Protein AF-A0A7J8Y651-F1 (afdb_monomer)

Mean predicted aligned error: 13.2 Å

Structure (mmCIF, N/CA/C/O backbone):
data_AF-A0A7J8Y651-F1
#
_entry.id   AF-A0A7J8Y651-F1
#
loop_
_atom_site.group_PDB
_atom_site.id
_atom_site.type_symbol
_atom_site.label_atom_id
_atom_site.label_alt_id
_atom_site.label_comp_id
_atom_site.label_asym_id
_atom_site.label_entity_id
_atom_site.label_seq_id
_atom_site.pdbx_PDB_ins_code
_atom_site.Cartn_x
_atom_site.Cartn_y
_atom_site.Cartn_z
_atom_site.occupancy
_atom_site.B_iso_or_equiv
_atom_site.auth_seq_id
_atom_site.auth_comp_id
_atom_site.auth_asym_id
_atom_site.auth_atom_id
_atom_site.pdbx_PDB_model_num
ATOM 1 N N . MET A 1 1 ? -6.448 17.325 31.483 1.00 37.94 1 MET A N 1
ATOM 2 C CA . MET A 1 1 ? -7.510 16.417 31.965 1.00 37.94 1 MET A CA 1
ATOM 3 C C . MET A 1 1 ? -8.210 15.872 30.727 1.00 37.94 1 MET A C 1
ATOM 5 O O . MET A 1 1 ? -8.767 16.668 29.984 1.00 37.94 1 MET A O 1
ATOM 9 N N . VAL A 1 2 ? -8.059 14.583 30.409 1.00 46.97 2 VAL A N 1
ATOM 10 C CA . VAL A 1 2 ? -8.728 13.980 29.240 1.00 46.97 2 VAL A CA 1
ATOM 11 C C . VAL A 1 2 ? -10.176 13.720 29.636 1.00 46.97 2 VAL A C 1
ATOM 13 O O . VAL A 1 2 ? -10.413 13.072 30.653 1.00 46.97 2 VAL A O 1
ATOM 16 N N . ALA A 1 3 ? -11.130 14.261 28.878 1.00 55.09 3 ALA A N 1
ATOM 17 C CA . ALA A 1 3 ? -12.546 14.009 29.110 1.00 55.09 3 ALA A CA 1
ATOM 18 C C . ALA A 1 3 ? -12.805 12.498 29.022 1.00 55.09 3 ALA A C 1
ATOM 20 O O . ALA A 1 3 ? -12.574 11.876 27.985 1.00 55.09 3 ALA A O 1
ATOM 21 N N . THR A 1 4 ? -13.237 11.893 30.126 1.00 66.62 4 THR A N 1
ATOM 22 C CA . THR A 1 4 ? -13.622 10.485 30.146 1.00 66.62 4 THR A CA 1
ATOM 23 C C . THR A 1 4 ? -15.054 10.380 29.634 1.00 66.62 4 THR A C 1
ATOM 25 O O . THR A 1 4 ? -15.926 11.158 30.012 1.00 66.62 4 THR A O 1
ATOM 28 N N . SER A 1 5 ? -15.322 9.421 28.752 1.00 65.06 5 SER A N 1
ATOM 29 C CA . SER A 1 5 ? -16.615 9.248 28.073 1.00 65.06 5 SER A CA 1
ATOM 30 C C . SER A 1 5 ? -17.749 8.746 28.985 1.00 65.06 5 SER A C 1
ATOM 32 O O . SER A 1 5 ? -18.707 8.149 28.502 1.00 65.06 5 SER A O 1
ATOM 34 N N . GLY A 1 6 ? -17.646 8.905 30.310 1.00 75.50 6 GLY A N 1
ATOM 35 C CA . GLY A 1 6 ? -18.644 8.394 31.259 1.00 75.50 6 GLY A CA 1
ATOM 36 C C . GLY A 1 6 ? -18.864 6.879 31.157 1.00 75.50 6 GLY A C 1
ATOM 37 O O . GLY A 1 6 ? -19.972 6.400 31.369 1.00 75.50 6 GLY A O 1
ATOM 38 N N . GLY A 1 7 ? -17.834 6.124 30.754 1.00 79.81 7 GLY A N 1
ATOM 39 C CA . GLY A 1 7 ? -17.924 4.679 30.516 1.00 79.81 7 GLY A CA 1
ATOM 40 C C . GLY A 1 7 ? -18.513 4.281 29.156 1.00 79.81 7 GLY A C 1
ATOM 41 O O . GLY A 1 7 ? -18.618 3.089 28.873 1.00 79.81 7 GLY A O 1
ATOM 42 N N . GLN A 1 8 ? -18.865 5.240 28.295 1.00 87.56 8 GLN A N 1
ATOM 43 C CA . GLN A 1 8 ? -19.340 4.953 26.943 1.00 87.56 8 GLN A CA 1
ATOM 44 C C . GLN A 1 8 ? -18.196 4.540 26.018 1.00 87.56 8 GLN A C 1
ATOM 46 O O . GLN A 1 8 ? -17.084 5.075 26.077 1.00 87.56 8 GLN A O 1
ATOM 51 N N . LYS A 1 9 ? -18.499 3.596 25.127 1.00 93.56 9 LYS A N 1
ATOM 52 C CA . LYS A 1 9 ? -17.583 3.156 24.074 1.00 93.56 9 LYS A CA 1
ATOM 53 C C . LYS A 1 9 ? -17.411 4.251 23.020 1.00 93.56 9 LYS A C 1
ATOM 55 O O . LYS A 1 9 ? -18.377 4.926 22.670 1.00 93.56 9 LYS A O 1
ATOM 60 N N . VAL A 1 10 ? -16.206 4.393 22.477 1.00 93.19 10 VAL A N 1
ATOM 61 C CA . VAL A 1 10 ? -15.881 5.433 21.490 1.00 93.19 10 VAL A CA 1
ATOM 62 C C . VAL A 1 10 ? -16.160 4.970 20.059 1.00 93.19 10 VAL A C 1
ATOM 64 O O . VAL A 1 10 ? -16.044 3.783 19.743 1.00 93.19 10 VAL A O 1
ATOM 67 N N . VAL A 1 11 ? -16.517 5.908 19.182 1.00 94.69 11 VAL A N 1
ATOM 68 C CA . VAL A 1 11 ? -16.595 5.694 17.729 1.00 94.69 11 VAL A CA 1
ATOM 69 C C . VAL A 1 11 ? -15.348 6.305 17.101 1.00 94.69 11 VAL A C 1
ATOM 71 O O . VAL A 1 11 ? -15.070 7.480 17.331 1.00 94.69 11 VAL A O 1
ATOM 74 N N . ILE A 1 12 ? -14.597 5.522 16.326 1.00 95.31 12 ILE A N 1
ATOM 75 C CA . ILE A 1 12 ? -13.394 5.999 15.632 1.00 95.31 12 ILE A CA 1
ATOM 76 C C . ILE A 1 12 ? -13.698 6.161 14.147 1.00 95.31 12 ILE A C 1
ATOM 78 O O . ILE A 1 12 ? -14.285 5.275 13.530 1.00 95.31 12 ILE A O 1
ATOM 82 N N . ILE A 1 13 ? -13.272 7.282 13.571 1.00 96.62 13 ILE A N 1
ATOM 83 C CA . ILE A 1 13 ? -13.433 7.584 12.146 1.00 96.62 13 ILE A CA 1
ATOM 84 C C . ILE A 1 13 ? -12.043 7.842 11.557 1.00 96.62 13 ILE A C 1
ATOM 86 O O . ILE A 1 13 ? -11.617 8.996 11.471 1.00 96.62 13 ILE A O 1
ATOM 90 N N . PRO A 1 14 ? -11.270 6.792 11.235 1.00 95.38 14 PRO A N 1
ATOM 91 C CA . PRO A 1 14 ? -9.947 6.991 10.676 1.00 95.38 14 PRO A CA 1
ATOM 92 C C . PRO A 1 14 ? -10.043 7.290 9.171 1.00 95.38 14 PRO A C 1
ATOM 94 O O . PRO A 1 14 ? -10.844 6.696 8.445 1.00 95.38 14 PRO A O 1
ATOM 97 N N . HIS A 1 15 ? -9.201 8.209 8.700 1.00 94.06 15 HIS A N 1
ATOM 98 C CA . HIS A 1 15 ? -9.142 8.642 7.304 1.00 94.06 15 HIS A CA 1
ATOM 99 C C . HIS A 1 15 ? -7.807 8.249 6.661 1.00 94.06 15 HIS A C 1
ATOM 101 O O . HIS A 1 15 ? -6.748 8.447 7.265 1.00 94.06 15 HIS A O 1
ATOM 107 N N . SER A 1 16 ? -7.844 7.755 5.419 1.00 91.31 16 SER A N 1
ATOM 108 C CA . SER A 1 16 ? -6.656 7.415 4.626 1.00 91.31 16 SER A CA 1
ATOM 109 C C . SER A 1 16 ? -5.713 6.467 5.393 1.00 91.31 16 SER A C 1
ATOM 111 O O . SER A 1 16 ? -6.174 5.529 6.049 1.00 91.31 16 SER A O 1
ATOM 113 N N . ALA A 1 17 ? -4.400 6.713 5.359 1.00 89.00 17 ALA A N 1
ATOM 114 C CA . ALA A 1 17 ? -3.383 5.955 6.091 1.00 89.00 17 ALA A CA 1
ATOM 115 C C . ALA A 1 17 ? -3.662 5.844 7.604 1.00 89.00 17 ALA A C 1
ATOM 117 O O . ALA A 1 17 ? -3.242 4.877 8.236 1.00 89.00 17 ALA A O 1
ATOM 118 N N . GLY A 1 18 ? -4.433 6.771 8.191 1.00 90.75 18 GLY A N 1
ATOM 119 C CA . GLY A 1 18 ? -4.857 6.705 9.592 1.00 90.75 18 GLY A CA 1
ATOM 120 C C . GLY A 1 18 ? -5.603 5.416 9.946 1.00 90.75 18 GLY A C 1
ATOM 121 O O . GLY A 1 18 ? -5.532 4.959 11.084 1.00 90.75 18 GLY A O 1
ATOM 122 N N . ALA A 1 19 ? -6.271 4.784 8.976 1.00 93.44 19 ALA A N 1
ATOM 123 C CA . ALA A 1 19 ? -6.942 3.505 9.187 1.00 93.44 19 ALA A CA 1
ATOM 124 C C . ALA A 1 19 ? -5.958 2.345 9.393 1.00 93.44 19 ALA A C 1
ATOM 126 O O . ALA A 1 19 ? -6.233 1.459 10.201 1.00 93.44 19 ALA A O 1
ATOM 127 N N . LEU A 1 20 ? -4.798 2.372 8.726 1.00 91.88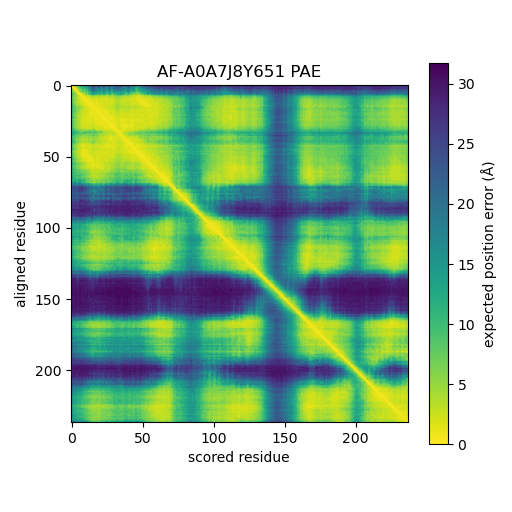 20 LEU A N 1
ATOM 128 C CA . LEU A 1 20 ? -3.732 1.385 8.920 1.00 91.88 20 LEU A CA 1
ATOM 129 C C . LEU A 1 20 ? -3.116 1.518 10.315 1.00 91.88 20 LEU A C 1
ATOM 131 O O . LEU A 1 20 ? -3.002 0.528 11.036 1.00 91.88 20 LEU A O 1
ATOM 135 N N . PHE A 1 21 ? -2.806 2.748 10.735 1.00 91.56 21 PHE A N 1
ATOM 136 C CA . PHE A 1 21 ? -2.300 3.017 12.084 1.00 91.56 21 PHE A CA 1
ATOM 137 C C . PHE A 1 21 ? -3.301 2.607 13.160 1.00 91.56 21 PHE A C 1
ATOM 139 O O . PHE A 1 21 ? -2.923 2.021 14.172 1.00 91.56 21 PHE A O 1
ATOM 146 N N . PHE A 1 22 ? -4.589 2.869 12.935 1.00 94.88 22 PHE A N 1
ATOM 147 C CA . PHE A 1 22 ? -5.618 2.478 13.886 1.00 94.88 22 PHE A CA 1
ATOM 148 C C . PHE A 1 22 ? -5.792 0.955 13.962 1.00 94.88 22 PHE A C 1
ATOM 150 O O . PHE A 1 22 ? -5.927 0.400 15.053 1.00 94.88 22 PHE A O 1
ATOM 157 N N . LEU A 1 23 ? -5.724 0.261 12.823 1.00 93.31 23 LEU A N 1
ATOM 158 C CA . LEU A 1 23 ? -5.714 -1.200 12.784 1.00 93.31 23 LEU A CA 1
ATOM 159 C C . LEU A 1 23 ? -4.511 -1.773 13.547 1.00 93.31 23 LEU A C 1
ATOM 161 O O . LEU A 1 23 ? -4.678 -2.704 14.336 1.00 93.31 23 LEU A O 1
ATOM 165 N N . HIS A 1 24 ? -3.324 -1.188 13.360 1.00 92.81 24 HIS A N 1
ATOM 166 C CA . HIS A 1 24 ? -2.126 -1.552 14.113 1.00 92.81 24 HIS A CA 1
ATOM 167 C C . HIS A 1 24 ? -2.318 -1.323 15.617 1.00 92.81 24 HIS A C 1
ATOM 169 O O . HIS A 1 24 ? -2.075 -2.233 16.403 1.00 92.81 24 HIS A O 1
ATOM 175 N N . PHE A 1 25 ? -2.831 -0.157 16.019 1.00 95.00 25 PHE A N 1
ATOM 176 C CA . PHE A 1 25 ? -3.121 0.166 17.417 1.00 95.00 25 PHE A CA 1
ATOM 177 C C . PHE A 1 25 ? -4.049 -0.863 18.071 1.00 95.00 25 PHE A C 1
ATOM 179 O O . PHE A 1 25 ? -3.755 -1.321 19.172 1.00 95.00 25 PHE A O 1
ATOM 186 N N . MET A 1 26 ? -5.131 -1.273 17.397 1.00 95.31 26 MET A N 1
ATOM 187 C CA . MET A 1 26 ? -6.052 -2.284 17.932 1.00 95.31 26 MET A CA 1
ATOM 188 C C . MET A 1 26 ? -5.357 -3.625 18.201 1.00 95.31 26 MET A C 1
ATOM 190 O O . MET A 1 26 ? -5.658 -4.287 19.189 1.00 95.31 26 MET A O 1
ATOM 194 N N . LYS A 1 27 ? -4.405 -4.030 17.353 1.00 95.06 27 LYS A N 1
ATOM 195 C CA . LYS A 1 27 ? -3.610 -5.247 17.585 1.00 95.06 27 LYS A CA 1
ATOM 196 C C . LYS A 1 27 ? -2.556 -5.053 18.665 1.00 95.06 27 LYS A C 1
ATOM 198 O O . LYS A 1 27 ? -2.387 -5.923 19.514 1.00 95.06 27 LYS A O 1
ATOM 203 N N . TRP A 1 28 ? -1.879 -3.912 18.652 1.00 96.25 28 TRP A N 1
ATOM 204 C CA . TRP A 1 28 ? -0.853 -3.574 19.626 1.00 96.25 28 TRP A CA 1
ATOM 205 C C . TRP A 1 28 ? -1.422 -3.487 21.044 1.00 96.25 28 TRP A C 1
ATOM 207 O O . TRP A 1 28 ? -0.843 -4.058 21.962 1.00 96.25 28 TRP A O 1
ATOM 217 N N . VAL A 1 29 ? -2.570 -2.832 21.239 1.00 96.62 29 VAL A N 1
ATOM 218 C CA . VAL A 1 29 ? -3.151 -2.622 22.574 1.00 96.62 29 VAL A CA 1
ATOM 219 C C . VAL A 1 29 ? -3.593 -3.932 23.228 1.00 96.62 29 VAL A C 1
ATOM 221 O O . VAL A 1 29 ? -3.485 -4.064 24.442 1.00 96.62 29 VAL A O 1
ATOM 224 N N . GLU A 1 30 ? -4.043 -4.917 22.449 1.00 95.75 30 GLU A N 1
ATOM 225 C CA . GLU A 1 30 ? -4.454 -6.231 22.966 1.00 95.75 30 GLU A CA 1
ATOM 226 C C . GLU A 1 30 ? -3.277 -7.194 23.171 1.00 95.75 30 GLU A C 1
ATOM 228 O O . GLU A 1 30 ? -3.389 -8.140 23.954 1.00 95.75 30 GLU A O 1
ATOM 233 N N . ALA A 1 31 ? -2.143 -6.958 22.504 1.00 95.94 31 ALA A N 1
ATOM 234 C CA . ALA A 1 31 ? -0.951 -7.783 22.642 1.00 95.94 31 ALA A CA 1
ATOM 235 C C . ALA A 1 31 ? -0.301 -7.626 24.038 1.00 95.94 31 ALA A C 1
ATOM 237 O O . ALA A 1 31 ? -0.303 -6.530 24.614 1.00 95.94 31 ALA A O 1
ATOM 238 N N . PRO A 1 32 ? 0.265 -8.707 24.608 1.00 93.88 32 PRO A N 1
ATOM 239 C CA . PRO A 1 32 ? 0.868 -8.672 25.936 1.00 93.88 32 PRO A CA 1
ATOM 240 C C . PRO A 1 32 ? 2.179 -7.857 25.959 1.00 93.88 32 PRO A C 1
ATOM 242 O O . PRO A 1 32 ? 2.887 -7.786 24.947 1.00 93.88 32 PRO A O 1
ATOM 245 N N . PRO A 1 33 ? 2.555 -7.273 27.113 1.00 91.56 33 PRO A N 1
ATOM 246 C CA . PRO A 1 33 ? 3.874 -6.670 27.293 1.00 91.56 33 PRO A CA 1
ATOM 247 C C . PRO A 1 33 ? 4.988 -7.725 27.142 1.00 91.56 33 PRO A C 1
ATOM 249 O O . PRO A 1 33 ? 4.757 -8.891 27.471 1.00 91.56 33 PRO A O 1
ATOM 252 N N . PRO A 1 34 ? 6.199 -7.359 26.679 1.00 91.50 34 PRO A N 1
ATOM 253 C CA . PRO A 1 34 ? 6.682 -6.001 26.388 1.00 91.50 34 PRO A CA 1
ATOM 254 C C . PRO A 1 34 ? 6.397 -5.507 24.956 1.00 91.50 34 PRO A C 1
ATOM 256 O O . PRO A 1 34 ? 6.751 -4.383 24.619 1.00 91.50 34 PRO A O 1
ATOM 259 N N . ILE A 1 35 ? 5.801 -6.345 24.104 1.00 89.62 35 ILE A N 1
ATOM 260 C CA . ILE A 1 35 ? 5.660 -6.095 22.659 1.00 89.62 35 ILE A CA 1
ATOM 261 C C . ILE A 1 35 ? 4.400 -5.259 22.358 1.00 89.62 35 ILE A C 1
ATOM 263 O O . ILE A 1 35 ? 4.361 -4.505 21.387 1.00 89.62 35 ILE A O 1
ATOM 267 N N . GLY A 1 36 ? 3.370 -5.389 23.198 1.00 91.88 36 GLY A N 1
ATOM 268 C CA . GLY A 1 36 ? 2.094 -4.687 23.084 1.00 91.88 36 GLY A CA 1
ATOM 269 C C . GLY A 1 36 ? 1.765 -3.775 24.265 1.00 91.88 36 GLY A C 1
ATOM 270 O O . GLY A 1 36 ? 2.520 -3.654 25.230 1.00 91.88 36 GLY A O 1
ATOM 271 N N . GLY A 1 37 ? 0.591 -3.151 24.191 1.00 93.69 37 GLY A N 1
ATOM 272 C CA . GLY A 1 37 ? 0.065 -2.232 25.199 1.00 93.69 37 GLY A CA 1
ATOM 273 C C . GLY A 1 37 ? -0.525 -2.912 26.438 1.00 93.69 37 GLY A C 1
ATOM 274 O O . GLY A 1 37 ? -0.852 -2.221 27.400 1.00 93.69 37 GLY A O 1
ATOM 275 N N . GLY A 1 38 ? -0.677 -4.242 26.446 1.00 93.75 38 GLY A N 1
ATOM 276 C CA . GLY A 1 38 ? -1.117 -4.999 27.621 1.00 93.75 38 GLY A CA 1
ATOM 277 C C . GLY A 1 38 ? -2.551 -4.718 28.080 1.00 93.75 38 GLY A C 1
ATOM 278 O O . GLY A 1 38 ? -2.895 -5.002 29.224 1.00 93.75 38 GLY A O 1
ATOM 279 N N . GLY A 1 39 ? -3.405 -4.192 27.202 1.00 93.12 39 GLY A N 1
ATOM 280 C CA . GLY A 1 39 ? -4.821 -3.934 27.472 1.00 93.12 39 GLY A CA 1
ATOM 281 C C . GLY A 1 39 ? -5.670 -5.203 27.621 1.00 93.12 39 GLY A C 1
ATOM 282 O O . GLY A 1 39 ? -6.798 -5.133 28.115 1.00 93.12 39 GLY A O 1
ATOM 283 N N . GLY A 1 40 ? -5.124 -6.356 27.226 1.00 93.25 40 GLY A N 1
ATOM 284 C CA . GLY A 1 40 ? -5.785 -7.658 27.254 1.00 93.25 40 GLY A CA 1
ATOM 285 C C . GLY A 1 40 ? -6.656 -7.921 26.016 1.00 93.25 40 GLY A C 1
ATOM 286 O O . GLY A 1 40 ? -7.003 -6.993 25.288 1.00 93.25 40 GLY A O 1
ATOM 287 N N . PRO A 1 41 ? -7.070 -9.180 25.786 1.00 93.44 41 PRO A N 1
ATOM 288 C CA . PRO A 1 41 ? -7.708 -9.621 24.536 1.00 93.44 41 PRO A CA 1
ATOM 289 C C . PRO A 1 41 ? -9.111 -9.046 24.288 1.00 93.44 41 PRO A C 1
ATOM 291 O O . PRO A 1 41 ? -9.677 -9.234 23.219 1.00 93.44 41 PRO A O 1
ATOM 294 N N . TYR A 1 42 ? -9.698 -8.378 25.282 1.00 94.81 42 TYR A N 1
ATOM 295 C CA . TYR A 1 42 ? -11.036 -7.791 25.192 1.00 94.81 42 TYR A CA 1
ATOM 296 C C . TYR A 1 42 ? -11.015 -6.261 25.197 1.00 94.81 42 TYR A C 1
ATOM 298 O O . TYR A 1 42 ? -12.085 -5.645 25.248 1.00 94.81 42 TYR A O 1
ATOM 306 N N . TRP A 1 43 ? -9.835 -5.632 25.151 1.00 94.94 43 TRP A N 1
ATOM 307 C CA . TRP A 1 43 ? -9.702 -4.181 25.257 1.00 94.94 43 TRP A CA 1
ATOM 308 C C . TRP A 1 43 ? -10.507 -3.456 24.175 1.00 94.94 43 TRP A C 1
ATOM 310 O O . TRP A 1 43 ? -11.331 -2.595 24.501 1.00 94.94 43 TRP A O 1
ATOM 320 N N . CYS A 1 44 ? -10.369 -3.852 22.903 1.00 94.69 44 CYS A N 1
ATOM 321 C CA . CYS A 1 44 ? -11.104 -3.206 21.815 1.00 94.69 44 CYS A CA 1
ATOM 322 C C . CYS A 1 44 ? -12.609 -3.391 22.000 1.00 94.69 44 CYS A C 1
ATOM 324 O O . CYS A 1 44 ? -13.364 -2.427 21.919 1.00 94.69 44 CYS A O 1
ATOM 326 N N . SER A 1 45 ? -13.055 -4.601 22.349 1.00 94.19 45 SER A N 1
ATOM 327 C CA . SER A 1 45 ? -14.479 -4.879 22.576 1.00 94.19 45 SER A CA 1
ATOM 328 C C . SER A 1 45 ? -15.080 -4.054 23.722 1.00 94.19 45 SER A C 1
ATOM 330 O O . SER A 1 45 ? -16.263 -3.701 23.681 1.00 94.19 45 SER A O 1
ATOM 332 N N . LYS A 1 46 ? -14.277 -3.719 24.739 1.00 93.38 46 LYS A N 1
ATOM 333 C CA . LYS A 1 46 ? -14.694 -2.950 25.913 1.00 93.38 46 LYS A CA 1
ATOM 334 C C . LYS A 1 46 ? -14.750 -1.453 25.632 1.00 93.38 46 LYS A C 1
ATOM 336 O O . LYS A 1 46 ? -15.654 -0.797 26.139 1.00 93.38 46 LYS A O 1
ATOM 341 N N . HIS A 1 47 ? -13.824 -0.931 24.831 1.00 92.62 47 HIS A N 1
ATOM 342 C CA . HIS A 1 47 ? -13.637 0.510 24.649 1.00 92.62 47 HIS A CA 1
ATOM 343 C C . HIS A 1 47 ? -14.145 1.049 23.307 1.00 92.62 47 HIS A C 1
ATOM 345 O O . HIS A 1 47 ? -14.506 2.221 23.231 1.00 92.62 47 HIS A O 1
ATOM 351 N N . ILE A 1 48 ? -14.239 0.219 22.269 1.00 94.69 48 ILE A N 1
ATOM 352 C CA . ILE A 1 48 ? -14.581 0.631 20.904 1.00 94.69 48 ILE A CA 1
ATOM 353 C C . ILE A 1 48 ? -16.002 0.177 20.567 1.00 94.69 48 ILE A C 1
ATOM 355 O O . ILE A 1 48 ? -16.358 -0.994 20.705 1.00 94.69 48 ILE A O 1
ATOM 359 N N . LYS A 1 49 ? -16.839 1.119 20.124 1.00 95.25 49 LYS A N 1
ATOM 360 C CA . LYS A 1 49 ? -18.208 0.848 19.669 1.00 95.25 49 LYS A CA 1
ATOM 361 C C . LYS A 1 49 ? -18.232 0.468 18.197 1.00 95.25 49 LYS A C 1
ATOM 363 O O . LYS A 1 49 ? -18.905 -0.489 17.831 1.00 95.25 49 LYS A O 1
ATOM 368 N N . ALA A 1 50 ? -17.567 1.274 17.377 1.00 95.06 50 ALA A N 1
ATOM 369 C CA . ALA A 1 50 ? -17.560 1.160 15.928 1.00 95.06 50 ALA A CA 1
ATOM 370 C C . ALA A 1 50 ? -16.328 1.862 15.348 1.00 95.06 50 ALA A C 1
ATOM 372 O O . ALA A 1 50 ? -15.819 2.824 15.930 1.00 95.06 50 ALA A O 1
ATOM 373 N N . VAL A 1 51 ? -15.897 1.387 14.181 1.00 96.00 51 VAL A N 1
ATOM 374 C CA . VAL A 1 51 ? -14.831 1.990 13.379 1.00 96.00 51 VAL A CA 1
ATOM 375 C C . VAL A 1 51 ? -15.401 2.272 11.995 1.00 96.00 51 VAL A C 1
ATOM 377 O O . VAL A 1 51 ? -15.861 1.354 11.320 1.00 96.00 51 VAL A O 1
ATOM 380 N N . VAL A 1 52 ? -15.400 3.539 11.588 1.00 96.31 52 VAL A N 1
ATOM 381 C CA . VAL A 1 52 ? -15.945 3.996 10.305 1.00 96.31 52 VAL A CA 1
ATOM 382 C C . VAL A 1 52 ? -14.804 4.533 9.455 1.00 96.31 52 VAL A C 1
ATOM 384 O O . VAL A 1 52 ? -14.404 5.686 9.574 1.00 96.31 52 VAL A O 1
ATOM 387 N N . ASN A 1 53 ? -14.248 3.666 8.617 1.00 95.12 53 ASN A N 1
ATOM 388 C CA . ASN A 1 53 ? -13.106 3.999 7.775 1.00 95.12 53 ASN A CA 1
ATOM 389 C C . ASN A 1 53 ? -13.511 4.919 6.616 1.00 95.12 53 ASN A C 1
ATOM 391 O O . ASN A 1 53 ? -14.468 4.625 5.900 1.00 95.12 53 ASN A O 1
ATOM 395 N N . ILE A 1 54 ? -12.731 5.971 6.371 1.00 93.94 54 ILE A N 1
ATOM 396 C CA . ILE A 1 54 ? -12.868 6.827 5.187 1.00 93.94 54 ILE A CA 1
ATOM 397 C C . ILE A 1 54 ? -11.625 6.646 4.315 1.00 93.94 54 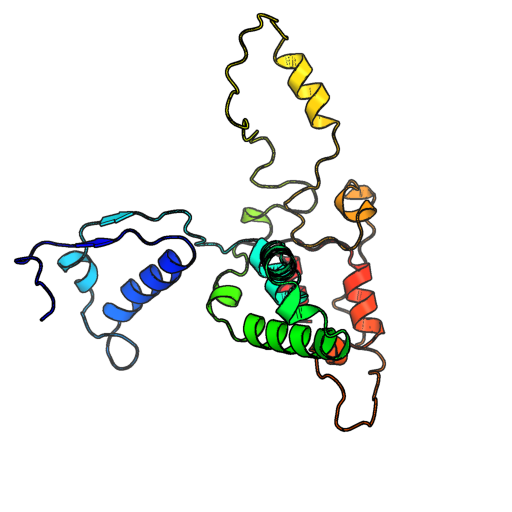ILE A C 1
ATOM 399 O O . ILE A 1 54 ? -10.520 6.987 4.732 1.00 93.94 54 ILE A O 1
ATOM 403 N N . ALA A 1 55 ? -11.806 6.119 3.100 1.00 90.00 55 ALA A N 1
ATOM 404 C CA . ALA A 1 55 ? -10.729 5.901 2.126 1.00 90.00 55 ALA A CA 1
ATOM 405 C C . ALA A 1 55 ? -9.524 5.108 2.686 1.00 90.00 55 ALA A C 1
ATOM 407 O O . ALA A 1 55 ? -8.374 5.459 2.437 1.00 90.00 55 ALA A O 1
ATOM 408 N N . ALA A 1 56 ? -9.781 4.057 3.471 1.00 91.50 56 ALA A N 1
ATOM 409 C CA . ALA A 1 56 ? -8.731 3.247 4.088 1.00 91.50 56 ALA A CA 1
ATOM 410 C C . ALA A 1 56 ? -7.987 2.372 3.059 1.00 91.50 56 ALA A C 1
ATOM 412 O O . ALA A 1 56 ? -8.609 1.502 2.445 1.00 91.50 56 ALA A O 1
ATOM 413 N N . PRO A 1 57 ? -6.659 2.526 2.908 1.00 91.88 57 PRO A N 1
ATOM 414 C CA . PRO A 1 57 ? -5.872 1.765 1.945 1.00 91.88 57 PRO A CA 1
ATOM 415 C C . PRO A 1 57 ? -5.376 0.440 2.545 1.00 91.88 57 PRO A C 1
ATOM 417 O O . PRO A 1 57 ? -4.175 0.233 2.686 1.00 91.88 57 PRO A O 1
ATOM 420 N N . PHE A 1 58 ? -6.281 -0.468 2.933 1.00 91.12 58 PHE A N 1
ATOM 421 C CA . PHE A 1 58 ? -5.901 -1.721 3.618 1.00 91.12 58 PHE A CA 1
ATOM 422 C C . PHE A 1 58 ? -4.951 -2.615 2.818 1.00 91.12 58 PHE A C 1
ATOM 424 O O . PHE A 1 58 ? -4.134 -3.321 3.402 1.00 91.12 58 PHE A O 1
ATOM 431 N N . LEU A 1 59 ? -5.057 -2.572 1.492 1.00 91.12 59 LEU A N 1
ATOM 432 C CA . LEU A 1 59 ? -4.199 -3.325 0.581 1.00 91.12 59 LEU A CA 1
ATOM 433 C C . LEU A 1 59 ? -3.115 -2.443 -0.049 1.00 91.12 59 LEU A C 1
ATOM 435 O O . LEU A 1 59 ? -2.463 -2.878 -0.986 1.00 91.12 59 LEU A O 1
ATOM 439 N N . GLY A 1 60 ? -2.909 -1.224 0.449 1.00 90.25 60 GLY A N 1
ATOM 440 C CA . GLY A 1 60 ? -2.022 -0.237 -0.160 1.00 90.25 60 GLY A CA 1
ATOM 441 C C . GLY A 1 60 ? -2.705 0.588 -1.250 1.00 90.25 60 GLY A C 1
ATOM 442 O O . GLY A 1 60 ? -3.924 0.539 -1.419 1.00 90.25 60 GLY A O 1
ATOM 443 N N . VAL A 1 61 ? -1.917 1.401 -1.954 1.00 88.56 61 VAL A N 1
ATOM 444 C CA . VAL A 1 61 ? -2.362 2.202 -3.103 1.00 88.56 61 VAL A CA 1
ATOM 445 C C . VAL A 1 61 ? -1.265 2.273 -4.170 1.00 88.56 61 VAL A C 1
ATOM 447 O O . VAL A 1 61 ? -0.104 2.506 -3.828 1.00 88.56 61 VAL A O 1
ATOM 450 N N . PRO A 1 62 ? -1.603 2.190 -5.471 1.00 85.69 62 PRO A N 1
ATOM 451 C CA . PRO A 1 62 ? -0.618 2.260 -6.553 1.00 85.69 62 PRO A CA 1
ATOM 452 C C . PRO A 1 62 ? 0.224 3.539 -6.520 1.00 85.69 62 PRO A C 1
ATOM 454 O O . PRO A 1 62 ? 1.412 3.520 -6.825 1.00 85.69 62 PRO A O 1
ATOM 457 N N . LYS A 1 63 ? -0.356 4.656 -6.056 1.00 83.75 63 LYS A N 1
ATOM 458 C CA . LYS A 1 63 ? 0.345 5.946 -5.970 1.00 83.75 63 LYS A CA 1
ATOM 459 C C . LYS A 1 63 ? 1.525 5.979 -4.989 1.00 83.75 63 LYS A C 1
ATOM 461 O O . LYS A 1 63 ? 2.323 6.910 -5.061 1.00 83.75 63 LYS A O 1
ATOM 466 N N . ALA A 1 64 ? 1.634 5.010 -4.077 1.00 83.19 64 ALA A N 1
ATOM 467 C CA . ALA A 1 64 ? 2.780 4.909 -3.176 1.00 83.19 64 ALA A CA 1
ATOM 468 C C . ALA A 1 64 ? 4.060 4.508 -3.931 1.00 83.19 64 ALA A C 1
ATOM 470 O O . ALA A 1 64 ? 5.151 4.914 -3.543 1.00 83.19 64 ALA A O 1
ATOM 471 N N . ILE A 1 65 ? 3.928 3.780 -5.045 1.00 84.56 65 ILE A N 1
ATOM 472 C CA . ILE A 1 65 ? 5.062 3.252 -5.809 1.00 84.56 65 ILE A CA 1
ATOM 473 C C . ILE A 1 65 ? 5.877 4.357 -6.506 1.00 84.56 65 ILE A C 1
ATOM 475 O O . ILE A 1 65 ? 7.085 4.401 -6.286 1.00 84.56 65 ILE A O 1
ATOM 479 N N . PRO A 1 66 ? 5.293 5.304 -7.273 1.00 76.94 66 PRO A N 1
ATOM 480 C CA . PRO A 1 66 ? 6.069 6.397 -7.870 1.00 76.94 66 PRO A CA 1
ATOM 481 C C . PRO A 1 66 ? 6.725 7.323 -6.839 1.00 76.94 66 PRO A C 1
ATOM 483 O O . PRO A 1 66 ? 7.816 7.842 -7.075 1.00 76.94 66 PRO A O 1
ATOM 486 N N . LEU A 1 67 ? 6.069 7.515 -5.685 1.00 74.44 67 LEU A N 1
ATOM 487 C CA . LEU A 1 67 ? 6.641 8.252 -4.558 1.00 74.44 67 LEU A CA 1
ATOM 488 C C . LEU A 1 67 ? 7.881 7.537 -4.006 1.00 74.44 67 LEU A C 1
ATOM 490 O O . LEU A 1 67 ? 8.871 8.193 -3.698 1.00 74.44 67 LEU A O 1
ATOM 494 N N . PHE A 1 68 ? 7.831 6.209 -3.913 1.00 75.50 68 PHE A N 1
ATOM 495 C CA . PHE A 1 68 ? 8.941 5.393 -3.439 1.00 75.50 68 PHE A CA 1
ATOM 496 C C . PHE A 1 68 ? 10.095 5.315 -4.451 1.00 75.50 68 PHE A C 1
ATOM 498 O O . PHE A 1 68 ? 11.244 5.487 -4.070 1.00 75.50 68 PHE A O 1
ATOM 505 N N . LEU A 1 69 ? 9.813 5.086 -5.737 1.00 75.19 69 LEU A N 1
ATOM 506 C CA . LEU A 1 69 ? 10.854 4.920 -6.757 1.00 75.19 69 LEU A CA 1
ATOM 507 C C . LEU A 1 69 ? 11.517 6.253 -7.115 1.00 75.19 69 LEU A C 1
ATOM 509 O O . LEU A 1 69 ? 12.713 6.439 -6.930 1.00 75.19 69 LEU A O 1
ATOM 513 N N . SER A 1 70 ? 10.728 7.206 -7.606 1.00 68.62 70 SER A N 1
ATOM 514 C CA . SER A 1 70 ? 11.278 8.415 -8.223 1.00 68.62 70 SER A CA 1
ATOM 515 C C . SER A 1 70 ? 11.084 9.670 -7.377 1.00 68.62 70 SER A C 1
ATOM 517 O O . SER A 1 70 ? 11.550 10.737 -7.765 1.00 68.62 70 SER A O 1
ATOM 519 N N . ALA A 1 71 ? 10.354 9.589 -6.257 1.00 63.25 71 ALA A N 1
ATOM 520 C CA . ALA A 1 71 ? 9.805 10.767 -5.583 1.00 63.25 71 ALA A CA 1
ATOM 521 C C . ALA A 1 71 ? 9.045 11.712 -6.549 1.00 63.25 71 ALA A C 1
ATOM 523 O O . ALA A 1 71 ? 8.883 12.902 -6.291 1.00 63.25 71 ALA A O 1
ATOM 524 N N . GLU A 1 72 ? 8.524 11.169 -7.653 1.00 60.59 72 GLU A N 1
ATOM 525 C CA . GLU A 1 72 ? 7.754 11.882 -8.675 1.00 60.59 72 GLU A CA 1
ATOM 526 C C . GLU A 1 72 ? 6.290 11.458 -8.564 1.00 60.59 72 GLU A C 1
ATOM 528 O O . GLU A 1 72 ? 5.728 10.761 -9.407 1.00 60.59 72 GLU A O 1
ATOM 533 N N . SER A 1 73 ? 5.648 11.837 -7.461 1.00 55.50 73 SER A N 1
ATOM 534 C CA . SER A 1 73 ? 4.194 11.714 -7.360 1.00 55.50 73 SER A CA 1
ATOM 535 C C . SER A 1 73 ? 3.524 12.977 -7.900 1.00 55.50 73 SER A C 1
ATOM 537 O O . SER A 1 73 ? 4.071 14.079 -7.800 1.00 55.50 73 SER A O 1
ATOM 539 N N . LYS A 1 74 ? 2.296 12.846 -8.420 1.00 51.81 74 LYS A N 1
ATOM 540 C CA . LYS A 1 74 ? 1.449 14.008 -8.753 1.00 51.81 74 LYS A CA 1
ATOM 541 C C . LYS A 1 74 ? 1.342 14.978 -7.566 1.00 51.81 74 LYS A C 1
ATOM 543 O O . LYS A 1 74 ? 1.360 16.189 -7.764 1.00 51.81 74 LYS A O 1
ATOM 548 N N . ASP A 1 75 ? 1.334 14.443 -6.346 1.00 51.22 75 ASP A N 1
ATOM 549 C CA . ASP A 1 75 ? 1.288 15.212 -5.102 1.00 51.22 75 ASP A CA 1
ATOM 550 C C . ASP A 1 75 ? 2.579 16.048 -4.899 1.00 51.22 75 ASP A C 1
ATOM 552 O O . ASP A 1 75 ? 2.499 17.214 -4.517 1.00 51.22 75 ASP A O 1
ATOM 556 N N . ILE A 1 76 ? 3.762 15.530 -5.262 1.00 51.69 76 ILE A N 1
ATOM 557 C CA . ILE A 1 76 ? 5.033 16.288 -5.251 1.00 51.69 76 ILE A CA 1
ATOM 558 C C . ILE A 1 76 ? 5.105 17.297 -6.402 1.00 51.69 76 ILE A C 1
ATOM 560 O O . ILE A 1 76 ? 5.603 18.403 -6.207 1.00 51.69 76 ILE A O 1
ATOM 564 N N . SER A 1 77 ? 4.558 16.975 -7.579 1.00 53.66 77 SER A N 1
ATOM 565 C CA . SER A 1 77 ? 4.457 17.944 -8.683 1.00 53.66 77 SER A CA 1
ATOM 566 C C . SER A 1 77 ? 3.572 19.143 -8.317 1.00 53.66 77 SER A C 1
ATOM 568 O O . SER A 1 77 ? 3.885 20.276 -8.675 1.00 53.66 77 SER A O 1
ATOM 570 N N . LEU A 1 78 ? 2.520 18.911 -7.523 1.00 49.09 78 LEU A N 1
ATOM 571 C CA . LEU A 1 78 ? 1.646 19.953 -6.991 1.00 49.09 78 LEU A CA 1
ATOM 572 C C . LEU A 1 78 ? 2.356 20.789 -5.917 1.00 49.09 78 LEU A C 1
ATOM 574 O O . LEU A 1 78 ? 2.284 22.012 -5.959 1.00 49.09 78 LEU A O 1
ATOM 578 N N . VAL A 1 79 ? 3.095 20.165 -4.995 1.00 50.88 79 VAL A N 1
ATOM 579 C CA . VAL A 1 79 ? 3.931 20.888 -4.014 1.00 50.88 79 VAL A CA 1
ATOM 580 C C . VAL A 1 79 ? 4.996 21.735 -4.719 1.00 50.88 79 VAL A C 1
ATOM 582 O O . VAL A 1 79 ? 5.208 22.890 -4.352 1.00 50.88 79 VAL A O 1
ATOM 585 N N . ARG A 1 80 ? 5.600 21.204 -5.788 1.00 51.47 80 ARG A N 1
ATOM 586 C CA . ARG A 1 80 ? 6.541 21.925 -6.651 1.00 51.47 80 ARG A CA 1
ATOM 587 C C . ARG A 1 80 ? 5.893 23.103 -7.380 1.00 51.47 80 ARG A C 1
ATOM 589 O O . ARG A 1 80 ? 6.539 24.131 -7.546 1.00 51.47 80 ARG A O 1
ATOM 596 N N . ALA A 1 81 ? 4.628 22.975 -7.772 1.00 52.03 81 ALA A N 1
ATOM 597 C CA . ALA A 1 81 ? 3.864 24.042 -8.414 1.00 52.03 81 ALA A CA 1
ATOM 598 C C . ALA A 1 81 ? 3.375 25.127 -7.432 1.00 52.03 81 ALA A C 1
ATOM 600 O O . ALA A 1 81 ? 3.215 26.276 -7.832 1.00 52.03 81 ALA A O 1
ATOM 601 N N . ILE A 1 82 ? 3.131 24.784 -6.161 1.00 48.00 82 ILE A N 1
ATOM 602 C CA . ILE A 1 82 ? 2.585 25.706 -5.147 1.00 48.00 82 ILE A CA 1
ATOM 603 C C . ILE A 1 82 ? 3.684 26.523 -4.440 1.00 48.00 82 ILE A C 1
ATOM 605 O O . ILE A 1 82 ? 3.402 27.614 -3.946 1.00 48.00 82 ILE A O 1
ATOM 609 N N . ALA A 1 83 ? 4.937 26.053 -4.417 1.00 47.62 83 ALA A N 1
ATOM 610 C CA . ALA A 1 83 ? 6.057 26.747 -3.771 1.00 47.62 83 ALA A CA 1
ATOM 611 C C . ALA A 1 83 ? 7.229 27.047 -4.736 1.00 47.62 83 ALA A C 1
ATOM 613 O O . ALA A 1 83 ? 8.331 26.527 -4.533 1.00 47.62 83 ALA A O 1
ATOM 614 N N . PRO A 1 84 ? 7.039 27.910 -5.757 1.00 46.50 84 PRO A N 1
ATOM 615 C CA . PRO A 1 84 ? 8.101 28.261 -6.708 1.00 46.50 84 PRO A CA 1
ATOM 616 C C . PRO A 1 84 ? 9.333 28.879 -6.015 1.00 46.50 84 PRO A C 1
ATOM 618 O O . PRO A 1 84 ? 10.465 28.499 -6.299 1.00 46.50 84 PRO A O 1
ATOM 621 N N . GLY A 1 85 ? 9.129 29.710 -4.983 1.00 44.97 85 GLY A N 1
ATOM 622 C CA . GLY A 1 85 ? 10.213 30.403 -4.269 1.00 44.97 85 GLY A CA 1
ATOM 623 C C . GLY A 1 85 ? 11.107 29.542 -3.360 1.00 44.97 85 GLY A C 1
ATOM 624 O O . GLY A 1 85 ? 12.100 30.047 -2.846 1.00 44.97 85 GLY A O 1
ATOM 625 N N . PHE A 1 86 ? 10.787 28.259 -3.146 1.00 47.00 86 PHE A N 1
ATOM 626 C CA . PHE A 1 86 ? 11.648 27.320 -2.402 1.00 47.00 86 PHE A CA 1
ATOM 627 C C . PHE A 1 86 ? 12.475 26.413 -3.335 1.00 47.00 86 PHE A C 1
ATOM 629 O O . PHE A 1 86 ? 13.375 25.715 -2.871 1.00 47.00 86 PHE A O 1
ATOM 636 N N . LEU A 1 87 ? 12.165 26.406 -4.640 1.00 46.66 87 LEU A N 1
ATOM 637 C CA . LEU A 1 87 ? 12.668 25.440 -5.628 1.00 46.66 87 LEU A CA 1
ATOM 638 C C . LEU A 1 87 ? 13.333 26.080 -6.860 1.00 46.66 87 LEU A C 1
ATOM 640 O O . LEU A 1 87 ? 13.858 25.347 -7.690 1.00 46.66 87 LEU A O 1
ATOM 644 N N . GLU A 1 88 ? 13.355 27.410 -6.971 1.00 46.53 88 GLU A N 1
ATOM 645 C CA . GLU A 1 88 ? 13.980 28.150 -8.087 1.00 46.53 88 GLU A CA 1
ATOM 646 C C . GLU A 1 88 ? 15.512 28.260 -8.012 1.00 46.53 88 GLU A C 1
ATOM 648 O O . GLU A 1 88 ? 16.150 28.763 -8.933 1.00 46.53 88 GLU A O 1
ATOM 653 N N . ASN A 1 89 ? 16.143 27.758 -6.950 1.00 47.66 89 ASN A N 1
ATOM 654 C CA . ASN A 1 89 ? 17.596 27.654 -6.922 1.00 47.66 89 ASN A CA 1
ATOM 655 C C . ASN A 1 89 ? 18.012 26.322 -7.565 1.00 47.66 89 ASN A C 1
ATOM 657 O O . ASN A 1 89 ? 18.143 25.314 -6.867 1.00 47.66 89 ASN A O 1
ATOM 661 N N . ASP A 1 90 ? 18.254 26.336 -8.880 1.00 48.69 90 ASP A N 1
ATOM 662 C CA . ASP A 1 90 ? 18.678 25.196 -9.724 1.00 48.69 90 ASP A CA 1
ATOM 663 C C . ASP A 1 90 ? 19.815 24.338 -9.126 1.00 48.69 90 ASP A C 1
ATOM 665 O O . ASP A 1 90 ? 19.961 23.156 -9.430 1.00 48.69 90 ASP A O 1
ATOM 669 N N . ILE A 1 91 ? 20.607 24.907 -8.215 1.00 46.19 91 ILE A N 1
ATOM 670 C CA . ILE A 1 91 ? 21.725 24.245 -7.531 1.00 46.19 91 ILE A CA 1
ATOM 671 C C . ILE A 1 91 ? 21.248 23.217 -6.484 1.00 46.19 91 ILE A C 1
ATOM 673 O O . ILE A 1 91 ? 21.929 22.222 -6.232 1.00 46.19 91 ILE A O 1
ATOM 677 N N . PHE A 1 92 ? 20.070 23.416 -5.885 1.00 48.91 92 PHE A N 1
ATOM 678 C CA . PHE A 1 92 ? 19.544 22.555 -4.818 1.00 48.91 92 PHE A CA 1
ATOM 679 C C . PHE A 1 92 ? 18.548 21.510 -5.312 1.00 48.91 92 PHE A C 1
ATOM 681 O O . PHE A 1 92 ? 18.177 20.634 -4.539 1.00 48.91 92 PHE A O 1
ATOM 688 N N . GLN A 1 93 ? 18.133 21.545 -6.577 1.00 56.16 93 GLN A N 1
ATOM 689 C CA . GLN A 1 93 ? 17.169 20.596 -7.130 1.00 56.16 93 GLN A CA 1
ATOM 690 C C . GLN A 1 93 ? 17.610 19.118 -7.025 1.00 56.16 93 GLN A C 1
ATOM 692 O O . GLN A 1 93 ? 16.815 18.314 -6.525 1.00 56.16 93 GLN A O 1
ATOM 697 N N . PRO A 1 94 ? 18.842 18.723 -7.415 1.00 58.19 94 PRO A N 1
ATOM 698 C CA . PRO A 1 94 ? 19.281 17.338 -7.247 1.00 58.19 94 PRO A CA 1
ATOM 699 C C . PRO A 1 94 ? 19.409 16.963 -5.766 1.00 58.19 94 PRO A C 1
ATOM 701 O O . PRO A 1 94 ? 18.975 15.887 -5.372 1.00 58.19 94 PRO A O 1
ATOM 704 N N . GLN A 1 95 ? 19.913 17.866 -4.920 1.00 58.84 95 GLN A N 1
ATOM 705 C CA . GLN A 1 95 ? 20.060 17.617 -3.481 1.00 58.84 95 GLN A CA 1
ATOM 706 C C . GLN A 1 95 ? 18.702 17.473 -2.781 1.00 58.84 95 GLN A C 1
ATOM 708 O O . GLN A 1 95 ? 18.511 16.569 -1.974 1.00 58.84 95 GLN A O 1
ATOM 713 N N . MET A 1 96 ? 17.729 18.319 -3.106 1.00 62.97 96 MET A N 1
ATOM 714 C CA . MET A 1 96 ? 16.361 18.247 -2.596 1.00 62.97 96 MET A CA 1
ATOM 715 C C . MET A 1 96 ? 15.684 16.941 -2.994 1.00 62.97 96 MET A C 1
ATOM 717 O O . MET A 1 96 ? 15.108 16.281 -2.134 1.00 62.97 96 MET A O 1
ATOM 721 N N . LEU A 1 97 ? 15.798 16.527 -4.260 1.00 63.91 97 LEU A N 1
ATOM 722 C CA . LEU A 1 97 ? 15.225 15.263 -4.725 1.00 63.91 97 LEU A CA 1
ATOM 723 C C . LEU A 1 97 ? 15.774 14.077 -3.925 1.00 63.91 97 LEU A C 1
ATOM 725 O O . LEU A 1 97 ? 15.010 13.213 -3.507 1.00 63.91 97 LEU A O 1
ATOM 729 N N . GLN A 1 98 ? 17.072 14.076 -3.614 1.00 65.88 98 GLN A N 1
ATOM 730 C CA . GLN A 1 98 ? 17.661 13.045 -2.761 1.00 65.88 98 GLN A CA 1
ATOM 731 C C . GLN A 1 98 ? 17.112 13.048 -1.342 1.00 65.88 98 GLN A C 1
ATOM 733 O O . GLN A 1 98 ? 16.863 11.982 -0.784 1.00 65.88 98 GLN A O 1
ATOM 738 N N . HIS A 1 99 ? 16.968 14.225 -0.730 1.00 69.50 99 HIS A N 1
ATOM 739 C CA . HIS A 1 99 ? 16.422 14.319 0.619 1.00 69.50 99 HIS A CA 1
ATOM 740 C C . HIS A 1 99 ? 14.972 13.840 0.627 1.00 69.50 99 HIS A C 1
ATOM 742 O O . HIS A 1 99 ? 14.599 13.074 1.507 1.00 69.50 99 HIS A O 1
ATOM 748 N N . VAL A 1 100 ? 14.182 14.199 -0.385 1.00 69.94 100 VAL A N 1
ATOM 749 C CA . VAL A 1 100 ? 12.803 13.726 -0.535 1.00 69.94 100 VAL A CA 1
ATOM 750 C C . VAL A 1 100 ? 12.749 12.217 -0.777 1.00 69.94 100 VAL A C 1
ATOM 752 O O . VAL A 1 100 ? 11.916 11.559 -0.161 1.00 69.94 100 VAL A O 1
ATOM 755 N N . MET A 1 101 ? 13.636 11.641 -1.593 1.00 69.38 101 MET A N 1
ATOM 756 C CA . MET A 1 101 ? 13.731 10.185 -1.773 1.00 69.38 101 MET A CA 1
ATOM 757 C C . MET A 1 101 ? 14.090 9.482 -0.460 1.00 69.38 101 MET A C 1
ATOM 759 O O . MET A 1 101 ? 13.364 8.592 -0.029 1.00 69.38 101 MET A O 1
ATOM 763 N N . ARG A 1 102 ? 15.135 9.943 0.242 1.00 72.00 102 ARG A N 1
ATOM 764 C CA . ARG A 1 102 ? 15.537 9.398 1.552 1.00 72.00 102 ARG A CA 1
ATOM 765 C C . ARG A 1 102 ? 14.408 9.483 2.574 1.00 72.00 102 ARG A C 1
ATOM 767 O O . ARG A 1 102 ? 14.166 8.524 3.301 1.00 72.00 102 ARG A O 1
ATOM 774 N N . LEU A 1 103 ? 13.700 10.611 2.611 1.00 73.31 103 LEU A N 1
ATOM 775 C CA . LEU A 1 103 ? 12.533 10.792 3.468 1.00 73.31 103 LEU A CA 1
ATOM 776 C C . LEU A 1 103 ? 11.416 9.820 3.085 1.00 73.31 103 LEU A C 1
ATOM 778 O O . LEU A 1 103 ? 10.902 9.133 3.960 1.00 73.31 103 LEU A O 1
ATOM 782 N N . SER A 1 104 ? 11.100 9.700 1.796 1.00 71.06 104 SER A N 1
ATOM 783 C CA . SER A 1 104 ? 10.041 8.820 1.285 1.00 71.06 104 SER A CA 1
ATOM 784 C C . SER A 1 104 ? 10.322 7.342 1.562 1.00 71.06 104 SER A C 1
ATOM 786 O O . SER A 1 104 ? 9.392 6.612 1.896 1.00 71.06 104 SER A O 1
ATOM 788 N N . HIS A 1 105 ? 11.588 6.919 1.494 1.00 73.38 105 HIS A N 1
ATOM 789 C CA . HIS A 1 105 ? 12.040 5.573 1.871 1.00 73.38 105 HIS A CA 1
ATOM 790 C C . HIS A 1 105 ? 11.980 5.335 3.381 1.00 73.38 105 HIS A C 1
ATOM 792 O O . HIS A 1 105 ? 11.639 4.242 3.820 1.00 73.38 105 HIS A O 1
ATOM 798 N N . SER A 1 106 ? 12.280 6.361 4.184 1.00 74.81 106 SER A N 1
ATOM 799 C CA . SER A 1 106 ? 12.214 6.286 5.651 1.00 74.81 106 SER A CA 1
ATOM 800 C C . SER A 1 106 ? 10.798 6.436 6.222 1.00 74.81 106 SER A C 1
ATOM 802 O O . SER A 1 106 ? 10.558 6.112 7.386 1.00 74.81 106 SER A O 1
ATOM 804 N N . TRP A 1 107 ? 9.852 6.949 5.433 1.00 77.62 107 TRP A N 1
ATOM 805 C CA . TRP A 1 107 ? 8.469 7.124 5.851 1.00 77.62 107 TRP A CA 1
ATOM 806 C C . TRP A 1 107 ? 7.736 5.789 5.816 1.00 77.62 107 TRP A C 1
ATOM 808 O O . TRP A 1 107 ? 7.266 5.332 4.775 1.00 77.62 107 TRP A O 1
ATOM 818 N N . ASP A 1 108 ? 7.567 5.210 7.003 1.00 76.56 108 ASP A N 1
ATOM 819 C CA . ASP A 1 108 ? 6.804 3.978 7.223 1.00 76.56 108 ASP A CA 1
ATOM 820 C C . ASP A 1 108 ? 5.369 4.062 6.662 1.00 76.56 108 ASP A C 1
ATOM 822 O O . ASP A 1 108 ? 4.804 3.076 6.195 1.00 76.56 108 ASP A O 1
ATOM 826 N N . SER A 1 109 ? 4.786 5.265 6.595 1.00 76.50 109 SER A N 1
ATOM 827 C CA . SER A 1 109 ? 3.491 5.502 5.943 1.00 76.50 109 SER A CA 1
ATOM 828 C C . SER A 1 109 ? 3.501 5.198 4.441 1.00 76.50 109 SER A C 1
ATOM 830 O O . SER A 1 109 ? 2.518 4.678 3.923 1.00 76.50 109 SER A O 1
ATOM 832 N N . THR A 1 110 ? 4.591 5.486 3.732 1.00 74.19 110 THR A N 1
ATOM 833 C CA . THR A 1 110 ? 4.721 5.189 2.299 1.00 74.19 110 THR A CA 1
ATOM 834 C C . THR A 1 110 ? 4.939 3.695 2.083 1.00 74.19 110 THR A C 1
ATOM 836 O O . THR A 1 110 ? 4.263 3.084 1.256 1.00 74.19 110 THR A O 1
ATOM 839 N N . VAL A 1 111 ? 5.831 3.089 2.872 1.00 79.69 111 VAL A N 1
ATOM 840 C CA . VAL A 1 111 ? 6.168 1.659 2.778 1.00 79.69 111 VAL A CA 1
ATOM 841 C C . VAL A 1 111 ? 4.977 0.777 3.164 1.00 79.69 111 VAL A C 1
ATOM 843 O O . VAL A 1 111 ? 4.685 -0.217 2.500 1.00 79.69 111 VAL A O 1
ATOM 846 N N . SER A 1 112 ? 4.215 1.163 4.189 1.00 83.06 112 SER A N 1
ATOM 847 C CA . SER A 1 112 ? 2.997 0.448 4.598 1.00 83.06 112 SER A CA 1
ATOM 848 C C . SER A 1 112 ? 1.882 0.491 3.548 1.00 83.06 112 SER A C 1
ATOM 850 O O . SER A 1 112 ? 0.993 -0.362 3.573 1.00 83.06 112 SER A O 1
ATOM 852 N N . MET A 1 113 ? 1.952 1.435 2.606 1.00 87.06 113 MET A N 1
ATOM 853 C CA . MET A 1 113 ? 0.986 1.624 1.526 1.00 87.06 113 MET A CA 1
ATOM 854 C C . MET A 1 113 ? 1.406 0.979 0.196 1.00 87.06 113 MET A C 1
ATOM 856 O O . MET A 1 113 ? 0.707 1.165 -0.803 1.00 87.06 113 MET A O 1
ATOM 860 N N . ILE A 1 114 ? 2.492 0.197 0.167 1.00 88.69 114 ILE A N 1
ATOM 861 C CA . ILE A 1 114 ? 2.844 -0.632 -0.994 1.00 88.69 114 ILE A CA 1
ATOM 862 C C . ILE A 1 114 ? 1.680 -1.600 -1.301 1.00 88.69 114 ILE A C 1
ATOM 864 O O . ILE A 1 114 ? 1.190 -2.259 -0.378 1.00 88.69 114 ILE A O 1
ATOM 868 N N . PRO A 1 115 ? 1.221 -1.690 -2.566 1.00 90.25 115 PRO A N 1
ATOM 869 C CA . PRO A 1 115 ? 0.161 -2.600 -2.990 1.00 90.25 115 PRO A CA 1
ATOM 870 C C . PRO A 1 115 ? 0.402 -4.056 -2.567 1.00 90.25 115 PRO A C 1
ATOM 872 O O . PRO A 1 115 ? 1.456 -4.633 -2.818 1.00 90.25 115 PRO A O 1
ATOM 875 N N . ARG A 1 116 ? -0.603 -4.665 -1.933 1.00 89.81 116 ARG A N 1
ATOM 876 C CA . A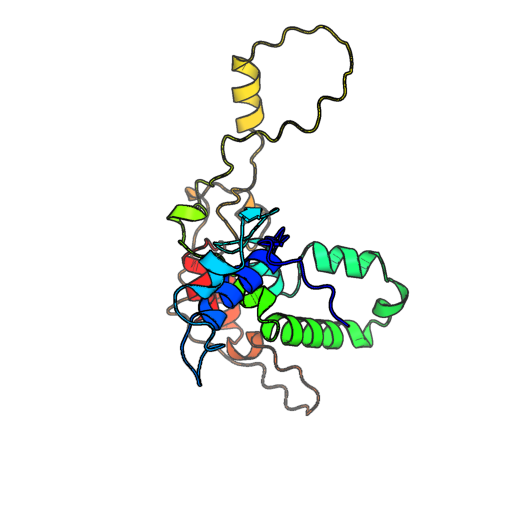RG A 1 116 ? -0.624 -6.061 -1.476 1.00 89.81 116 ARG A CA 1
ATOM 877 C C . ARG A 1 116 ? -1.711 -6.839 -2.204 1.00 89.81 116 ARG A C 1
ATOM 879 O O . ARG A 1 116 ? -2.783 -6.301 -2.465 1.00 89.81 116 ARG A O 1
ATOM 886 N N . GLY A 1 117 ? -1.452 -8.117 -2.469 1.00 89.31 117 GLY A N 1
ATOM 887 C CA . GLY A 1 117 ? -2.385 -9.006 -3.174 1.00 89.31 117 GLY A CA 1
ATOM 888 C C . GLY A 1 117 ? -2.090 -9.193 -4.664 1.00 89.31 117 GLY A C 1
ATOM 889 O O . GLY A 1 117 ? -2.848 -9.891 -5.332 1.00 89.31 117 GLY A O 1
ATOM 890 N N . GLY A 1 118 ? -0.991 -8.609 -5.159 1.00 90.44 118 GLY A N 1
ATOM 891 C CA . GLY A 1 118 ? -0.477 -8.830 -6.511 1.00 90.44 118 GLY A CA 1
ATOM 892 C C . GLY A 1 118 ? -1.493 -8.516 -7.606 1.00 90.44 118 GLY A C 1
ATOM 893 O O . GLY A 1 118 ? -2.438 -7.744 -7.406 1.00 90.44 118 GLY A O 1
ATOM 894 N N . ASP A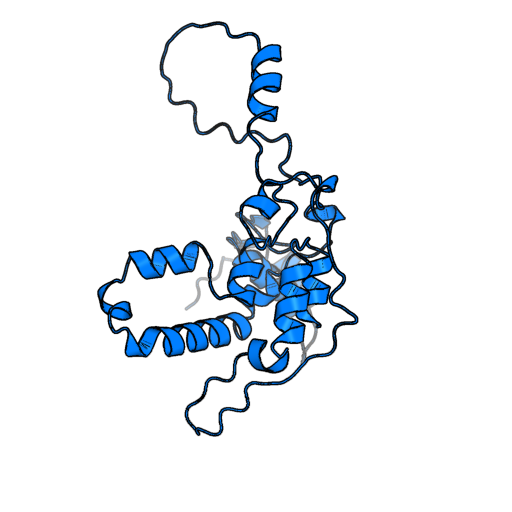 1 119 ? -1.305 -9.156 -8.754 1.00 90.19 119 ASP A N 1
ATOM 895 C CA . ASP A 1 119 ? -2.127 -8.930 -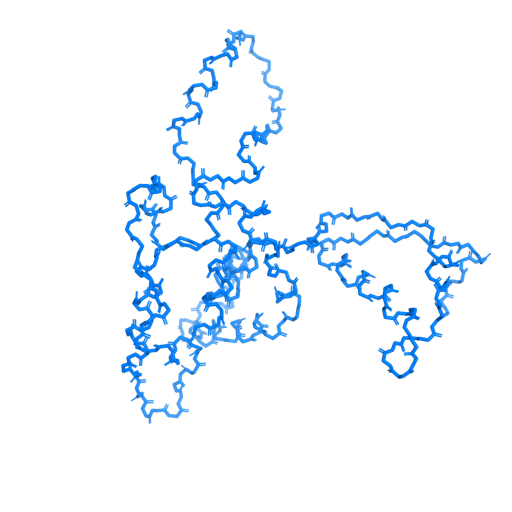9.940 1.00 90.19 119 ASP A CA 1
ATOM 896 C C . ASP A 1 119 ? -3.596 -9.321 -9.720 1.00 90.19 119 ASP A C 1
ATOM 898 O O . ASP A 1 119 ? -4.481 -8.748 -10.342 1.00 90.19 119 ASP A O 1
ATOM 902 N N . THR A 1 120 ? -3.887 -10.228 -8.777 1.00 90.12 120 THR A N 1
ATOM 903 C CA . THR A 1 120 ? -5.265 -10.647 -8.444 1.00 90.12 120 THR A CA 1
ATOM 904 C C . THR A 1 120 ? -6.119 -9.498 -7.905 1.00 90.12 120 THR A C 1
ATOM 906 O O . THR A 1 120 ? -7.315 -9.442 -8.176 1.00 90.12 120 THR A O 1
ATOM 909 N N . ILE A 1 121 ? -5.526 -8.596 -7.119 1.00 89.50 121 ILE A N 1
ATOM 910 C CA . ILE A 1 121 ? -6.243 -7.464 -6.514 1.00 89.50 121 ILE A CA 1
ATOM 911 C C . ILE A 1 121 ? -6.107 -6.207 -7.360 1.00 89.50 121 ILE A C 1
ATOM 913 O O . ILE A 1 121 ? -7.055 -5.433 -7.433 1.00 89.50 121 ILE A O 1
ATOM 917 N N . TRP A 1 122 ? -4.933 -5.979 -7.943 1.00 89.56 122 TRP A N 1
ATOM 918 C CA . TRP A 1 122 ? -4.577 -4.692 -8.541 1.00 89.56 122 TRP A CA 1
ATOM 919 C C . TRP A 1 122 ? -4.649 -4.667 -10.061 1.00 89.56 122 TRP A C 1
ATOM 921 O O . TRP A 1 122 ? -4.463 -3.601 -10.638 1.00 89.56 122 TRP A O 1
ATOM 931 N N . GLY A 1 123 ? -4.958 -5.790 -10.702 1.00 88.38 123 GLY A N 1
ATOM 932 C CA . GLY A 1 123 ? -4.936 -5.882 -12.151 1.00 88.38 123 GLY A CA 1
ATOM 933 C C . GLY A 1 123 ? -3.602 -6.376 -12.684 1.00 88.38 123 GLY A C 1
ATOM 934 O O . GLY A 1 123 ? -2.587 -6.400 -11.988 1.00 88.38 123 GLY A O 1
ATOM 935 N N . SER A 1 124 ? -3.622 -6.762 -13.952 1.00 88.88 124 SER A N 1
ATOM 936 C CA . SER A 1 124 ? -2.432 -7.173 -14.693 1.00 88.88 124 SER A CA 1
ATOM 937 C C . SER A 1 124 ? -2.203 -6.230 -15.880 1.00 88.88 124 SER A C 1
ATOM 939 O O . SER A 1 124 ? -2.689 -5.099 -15.902 1.00 88.88 124 SER A O 1
ATOM 941 N N . LEU A 1 125 ? -1.455 -6.666 -16.892 1.00 86.69 125 LEU A N 1
ATOM 942 C CA . LEU A 1 125 ? -1.182 -5.860 -18.086 1.00 86.69 125 LEU A CA 1
ATOM 943 C C . LEU A 1 125 ? -2.436 -5.523 -18.900 1.00 86.69 125 LEU A C 1
ATOM 945 O O . LEU A 1 125 ? -2.443 -4.494 -19.586 1.00 86.69 125 LEU A O 1
ATOM 949 N N . ASP A 1 126 ? -3.445 -6.390 -18.835 1.00 84.94 126 ASP A N 1
ATOM 950 C CA . ASP A 1 126 ? -4.626 -6.385 -19.705 1.00 84.94 126 ASP A CA 1
ATOM 951 C C . ASP A 1 126 ? -5.922 -5.989 -19.020 1.00 84.94 126 ASP A C 1
ATOM 953 O O . ASP A 1 126 ? -6.910 -5.760 -19.705 1.00 84.94 126 ASP A O 1
ATOM 957 N N . TRP A 1 127 ? -5.934 -5.943 -17.693 1.00 84.31 127 TRP A N 1
ATOM 958 C CA . TRP A 1 127 ? -7.151 -5.679 -16.944 1.00 84.31 127 TRP A CA 1
ATOM 959 C C . TRP A 1 127 ? -6.837 -4.928 -15.665 1.00 84.31 127 TRP A C 1
ATOM 961 O O . TRP A 1 127 ? -5.734 -5.034 -15.114 1.00 84.31 127 TRP A O 1
ATOM 971 N N . SER A 1 128 ? -7.835 -4.223 -15.156 1.00 83.75 128 SER A N 1
ATOM 972 C CA . SER A 1 128 ? -7.744 -3.551 -13.871 1.00 83.75 128 SER A CA 1
ATOM 973 C C . SER A 1 128 ? -9.077 -3.525 -13.120 1.00 83.75 128 SER A C 1
ATOM 975 O O . SER A 1 128 ? -1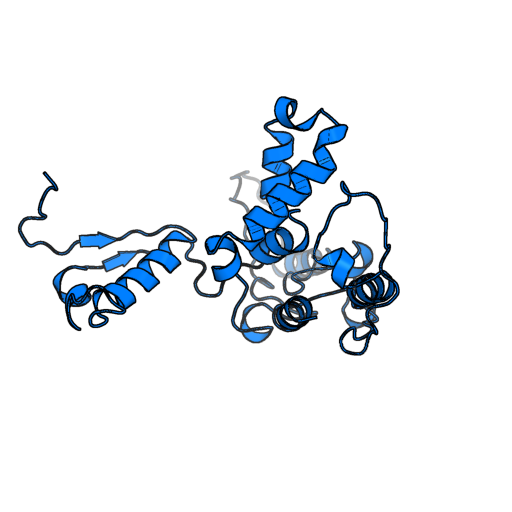0.137 -3.656 -13.734 1.00 83.75 128 SER A O 1
ATOM 977 N N . PRO A 1 129 ? -9.069 -3.404 -11.781 1.00 80.00 129 PRO A N 1
ATOM 978 C CA . PRO A 1 129 ? -10.286 -3.509 -10.968 1.00 80.00 129 PRO A CA 1
ATOM 979 C C . PRO A 1 129 ? -11.343 -2.444 -11.274 1.00 80.00 129 PRO A C 1
ATOM 981 O O . PRO A 1 129 ? -12.532 -2.655 -11.039 1.00 80.00 129 PRO A O 1
ATOM 984 N N . GLU A 1 130 ? -10.913 -1.286 -11.762 1.00 74.50 130 GLU A N 1
ATOM 985 C CA . GLU A 1 130 ? -11.774 -0.176 -12.162 1.00 74.50 130 GLU A CA 1
ATOM 986 C C . GLU A 1 130 ? -12.222 -0.237 -13.628 1.00 74.50 130 GLU A C 1
ATOM 988 O O . GLU A 1 130 ? -13.057 0.572 -14.043 1.00 74.50 130 GLU A O 1
ATOM 993 N N . GLU A 1 131 ? -11.731 -1.200 -14.413 1.00 72.31 131 GLU A N 1
ATOM 994 C CA . GLU A 1 131 ? -12.204 -1.411 -15.775 1.00 72.31 131 GLU A CA 1
ATOM 995 C C . GLU A 1 131 ? -13.707 -1.741 -15.768 1.00 72.31 131 GLU A C 1
ATOM 997 O O . GLU A 1 131 ? -14.196 -2.586 -15.018 1.00 72.31 131 GLU A O 1
ATOM 1002 N N . GLY A 1 132 ? -14.480 -1.008 -16.573 1.00 64.69 132 GLY A N 1
ATOM 1003 C CA . GLY A 1 132 ? -15.943 -1.106 -16.590 1.00 64.69 132 GLY A CA 1
ATOM 1004 C C . GLY A 1 132 ? -16.672 -0.235 -15.557 1.00 64.69 132 GLY A C 1
ATOM 1005 O O . GLY A 1 132 ? -17.894 -0.095 -15.659 1.00 64.69 132 GLY A O 1
ATOM 1006 N N . TYR A 1 133 ? -15.964 0.422 -14.631 1.00 62.59 133 TYR A N 1
ATOM 1007 C CA . TYR A 1 133 ? -16.539 1.432 -13.740 1.00 62.59 133 TYR A CA 1
ATOM 1008 C C . TYR A 1 133 ? -16.348 2.836 -14.322 1.00 62.59 133 TYR A C 1
ATOM 1010 O O . TYR A 1 133 ? -15.322 3.488 -14.135 1.00 62.59 133 TYR A O 1
ATOM 1018 N N . SER A 1 134 ? -17.369 3.354 -15.007 1.00 57.16 134 SER A N 1
ATOM 1019 C CA . SER A 1 134 ? -17.406 4.777 -15.340 1.00 57.16 134 SER A CA 1
ATOM 1020 C C . SER A 1 134 ? -17.706 5.577 -14.073 1.00 57.16 134 SER A C 1
ATOM 1022 O O . SER A 1 134 ? -18.842 5.601 -13.596 1.00 57.16 134 SER A O 1
ATOM 1024 N N . CYS A 1 135 ? -16.702 6.268 -13.534 1.00 50.94 135 CYS A N 1
ATOM 1025 C CA . CYS A 1 135 ? -16.957 7.408 -12.663 1.00 50.94 135 CYS A CA 1
ATOM 1026 C C . CYS A 1 135 ? -17.661 8.468 -13.513 1.00 50.94 135 CYS A C 1
ATOM 1028 O O . CYS A 1 135 ? -16.997 9.277 -14.161 1.00 50.94 135 CYS A O 1
ATOM 1030 N N . ASP A 1 136 ? -18.996 8.446 -13.543 1.00 48.81 136 ASP A N 1
ATOM 1031 C CA . ASP A 1 136 ? -19.783 9.561 -14.054 1.00 48.81 136 ASP A CA 1
ATOM 1032 C C . ASP A 1 136 ? -19.342 10.792 -13.261 1.00 48.81 136 ASP A C 1
ATOM 1034 O O . ASP A 1 136 ? -19.715 10.986 -12.099 1.00 48.81 136 ASP A O 1
ATOM 1038 N N . GLN A 1 137 ? -18.489 11.617 -13.873 1.00 47.25 137 GLN A N 1
ATOM 1039 C CA . GLN A 1 137 ? -18.263 12.965 -13.389 1.00 47.25 137 GLN A CA 1
ATOM 1040 C C . GLN A 1 137 ? -19.651 13.571 -13.241 1.00 47.25 137 GLN A C 1
ATOM 1042 O O . GLN A 1 137 ? -20.435 13.517 -14.190 1.00 47.25 137 GLN A O 1
ATOM 1047 N N . LYS A 1 138 ? -19.963 14.027 -12.018 1.00 39.50 138 LYS A N 1
ATOM 1048 C CA . LYS A 1 138 ? -21.193 14.730 -11.633 1.00 39.50 138 LYS A CA 1
ATOM 1049 C C . LYS A 1 138 ? -21.950 15.216 -12.862 1.00 39.50 138 LYS A C 1
ATOM 1051 O O . LYS A 1 138 ? -21.426 16.068 -13.575 1.00 39.50 138 LYS A O 1
ATOM 1056 N N . ARG A 1 139 ? -23.177 14.717 -13.060 1.00 39.66 139 ARG A N 1
ATOM 1057 C CA . ARG A 1 139 ? -24.167 15.335 -13.949 1.00 39.66 139 ARG A CA 1
ATOM 1058 C C . ARG A 1 139 ? -24.136 16.847 -13.712 1.00 39.66 139 ARG A C 1
ATOM 1060 O O . ARG A 1 139 ? -24.765 17.339 -12.776 1.00 39.66 139 ARG A O 1
ATOM 1067 N N . GLU A 1 140 ? -23.424 17.592 -14.552 1.00 39.25 140 GLU A N 1
ATOM 1068 C CA . GLU A 1 140 ? -23.812 18.961 -14.818 1.00 39.25 140 GLU A CA 1
ATO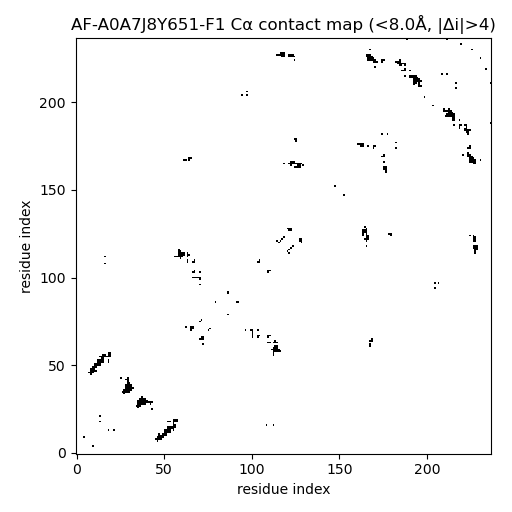M 1069 C C . GLU A 1 140 ? -25.214 18.833 -15.395 1.00 39.25 140 GLU A C 1
ATOM 1071 O O . GLU A 1 140 ? -25.420 18.258 -16.465 1.00 39.25 140 GLU A O 1
ATOM 1076 N N . MET A 1 141 ? -26.199 19.276 -14.623 1.00 40.72 141 MET A N 1
ATOM 1077 C CA . MET A 1 141 ? -27.592 19.309 -15.027 1.00 40.72 141 MET A CA 1
ATOM 1078 C C . MET A 1 141 ? -27.738 20.360 -16.135 1.00 40.72 141 MET A C 1
ATOM 1080 O O . MET A 1 141 ? -28.180 21.479 -15.906 1.00 40.72 141 MET A O 1
ATOM 1084 N N . LYS A 1 142 ? -27.319 20.013 -17.351 1.00 38.47 142 LYS A N 1
ATOM 1085 C CA . LYS A 1 142 ? -27.649 20.748 -18.566 1.00 38.47 142 LYS A CA 1
ATOM 1086 C C . LYS A 1 142 ? -28.812 20.019 -19.214 1.00 38.47 142 LYS A C 1
ATOM 1088 O O . LYS A 1 142 ? -28.645 18.978 -19.844 1.00 38.47 142 LYS A O 1
ATOM 1093 N N . ASN A 1 143 ? -30.008 20.565 -19.001 1.00 42.06 143 ASN A N 1
ATOM 1094 C CA . ASN A 1 143 ? -31.212 20.188 -19.730 1.00 42.06 143 ASN A CA 1
ATOM 1095 C C . ASN A 1 143 ? -30.941 20.316 -21.230 1.00 42.06 143 ASN A C 1
ATOM 1097 O O . ASN A 1 143 ? -30.920 21.416 -21.776 1.00 42.06 143 ASN A O 1
ATOM 1101 N N . SER A 1 144 ? -30.743 19.192 -21.905 1.00 36.47 144 SER A N 1
ATOM 1102 C CA . SER A 1 144 ? -30.957 19.084 -23.342 1.00 36.47 144 SER A CA 1
ATOM 1103 C C . SER A 1 144 ? -31.276 17.641 -23.682 1.00 36.47 144 SER A C 1
ATOM 1105 O O . SER A 1 144 ? -30.442 16.741 -23.619 1.00 36.47 144 SER A O 1
ATOM 1107 N N . THR A 1 145 ? -32.543 17.439 -24.011 1.00 43.62 145 THR A N 1
ATOM 1108 C CA . THR A 1 145 ? -33.144 16.194 -24.456 1.00 43.62 145 THR A CA 1
ATOM 1109 C C . THR A 1 145 ? -32.464 15.734 -25.743 1.00 43.62 145 THR A C 1
ATOM 1111 O O . THR A 1 145 ? -32.788 16.201 -26.832 1.00 43.62 145 THR A O 1
ATOM 1114 N N . ARG A 1 146 ? -31.524 14.794 -25.643 1.00 37.81 146 ARG A N 1
ATOM 1115 C CA . ARG A 1 146 ? -31.171 13.916 -26.760 1.00 37.81 146 ARG A CA 1
ATOM 1116 C C . ARG A 1 146 ? -31.066 12.495 -26.245 1.00 37.81 146 ARG A C 1
ATOM 1118 O O . ARG A 1 146 ? -30.145 12.142 -25.520 1.00 37.81 146 ARG A O 1
ATOM 1125 N N . VAL A 1 147 ? -32.056 11.697 -26.632 1.00 41.47 147 VAL A N 1
ATOM 1126 C CA . VAL A 1 147 ? -32.042 10.243 -26.504 1.00 41.47 147 VAL A CA 1
ATOM 1127 C C . VAL A 1 147 ? -30.869 9.732 -27.337 1.00 41.47 147 VAL A C 1
ATOM 1129 O O . VAL A 1 147 ? -30.939 9.687 -28.563 1.00 41.47 147 VAL A O 1
ATOM 1132 N N . THR A 1 148 ? -29.766 9.387 -26.683 1.00 40.00 148 THR A N 1
ATOM 1133 C CA . THR A 1 148 ? -28.667 8.642 -27.294 1.00 40.00 148 THR A CA 1
ATOM 1134 C C . THR A 1 148 ? -28.736 7.204 -26.803 1.00 40.00 148 THR A C 1
ATOM 1136 O O . THR A 1 148 ? -28.686 6.922 -25.610 1.00 40.00 148 THR A O 1
ATOM 1139 N N . ASN A 1 149 ? -28.908 6.283 -27.754 1.00 37.88 149 ASN A N 1
ATOM 1140 C CA . ASN A 1 149 ? -28.986 4.847 -27.505 1.00 37.88 149 ASN A CA 1
ATOM 1141 C C . ASN A 1 149 ? -27.784 4.370 -26.655 1.00 37.88 149 ASN A C 1
ATOM 1143 O O . ASN A 1 149 ? -26.641 4.505 -27.109 1.00 37.88 149 ASN A O 1
ATOM 1147 N N . PRO A 1 150 ? -28.007 3.752 -25.479 1.00 47.06 150 PRO A N 1
ATOM 1148 C CA . PRO A 1 150 ? -26.939 3.366 -24.550 1.00 47.06 150 PRO A CA 1
ATOM 1149 C C . PRO A 1 150 ? -25.992 2.291 -25.112 1.00 47.06 150 PRO A C 1
ATOM 1151 O O . PRO A 1 150 ? -24.874 2.136 -24.629 1.00 47.06 150 PRO A O 1
ATOM 1154 N N . ALA A 1 151 ? -26.396 1.578 -26.168 1.00 40.09 151 ALA A N 1
ATOM 1155 C CA . ALA A 1 151 ? -25.559 0.584 -26.840 1.00 40.09 151 ALA A CA 1
ATOM 1156 C C . ALA A 1 151 ? -24.423 1.203 -27.681 1.00 40.09 151 ALA A C 1
ATOM 1158 O O . ALA A 1 151 ? -23.362 0.600 -27.813 1.00 40.09 151 ALA A O 1
ATOM 1159 N N . ARG A 1 152 ? -24.602 2.420 -28.221 1.00 36.12 152 ARG A N 1
ATOM 1160 C CA . ARG A 1 152 ? -23.602 3.055 -29.104 1.00 36.12 152 ARG A CA 1
ATOM 1161 C C . ARG A 1 152 ? -22.527 3.817 -28.324 1.00 36.12 152 ARG A C 1
ATOM 1163 O O . ARG A 1 152 ? -21.379 3.854 -28.756 1.00 36.12 152 ARG A O 1
ATOM 1170 N N . ALA A 1 153 ? -22.873 4.342 -27.145 1.00 38.53 153 ALA A N 1
ATOM 1171 C CA . ALA A 1 153 ? -21.927 5.005 -26.244 1.00 38.53 153 ALA A CA 1
ATOM 1172 C C . ALA A 1 153 ? -20.890 4.027 -25.660 1.00 38.53 153 ALA A C 1
ATOM 1174 O O . ALA A 1 153 ? -19.715 4.372 -25.574 1.00 38.53 153 ALA A O 1
ATOM 1175 N N . LYS A 1 154 ? -21.293 2.778 -25.370 1.00 39.34 154 LYS A N 1
ATOM 1176 C CA . LYS A 1 154 ? -20.372 1.707 -24.946 1.00 39.34 154 LYS A CA 1
ATOM 1177 C C . LYS A 1 154 ? -19.290 1.405 -25.993 1.00 39.34 154 LYS A C 1
ATOM 1179 O O . LYS A 1 154 ? -18.144 1.195 -25.624 1.00 39.34 154 LYS A O 1
ATOM 1184 N N . SER A 1 155 ? -19.636 1.444 -27.286 1.00 35.38 155 SER A N 1
ATOM 1185 C CA . SER A 1 155 ? -18.687 1.156 -28.378 1.00 35.38 155 SER A CA 1
ATOM 1186 C C . SER A 1 155 ? -17.728 2.305 -28.705 1.00 35.38 155 SER A C 1
ATOM 1188 O O . SER A 1 155 ? -16.641 2.067 -29.211 1.00 35.38 155 SER A O 1
ATOM 1190 N N . ALA A 1 156 ? -18.117 3.553 -28.427 1.00 35.66 156 ALA A N 1
ATOM 1191 C CA . ALA A 1 156 ? -17.279 4.715 -28.726 1.00 35.66 156 ALA A CA 1
ATOM 1192 C C . ALA A 1 156 ? -16.261 5.009 -27.609 1.00 35.66 156 ALA A C 1
ATOM 1194 O O . ALA A 1 156 ? -15.189 5.535 -27.885 1.00 35.66 156 ALA A O 1
ATOM 1195 N N . ILE A 1 157 ? -16.584 4.647 -26.361 1.00 44.25 157 ILE A N 1
ATOM 1196 C CA . ILE A 1 157 ? -15.740 4.902 -25.182 1.00 44.25 157 ILE A CA 1
ATOM 1197 C C . ILE A 1 157 ? -14.710 3.780 -24.966 1.00 44.25 157 ILE A C 1
ATOM 1199 O O . ILE A 1 157 ? -13.640 4.043 -24.431 1.00 44.25 157 ILE A O 1
ATOM 1203 N N . SER A 1 158 ? -14.953 2.561 -25.470 1.00 43.16 158 SER A N 1
ATOM 1204 C CA . SER A 1 158 ? -13.926 1.501 -25.478 1.00 43.16 158 SER A CA 1
ATOM 1205 C C . SER A 1 158 ? -12.803 1.746 -26.503 1.00 43.16 158 SER A C 1
ATOM 1207 O O . SER A 1 158 ? -11.836 0.991 -26.537 1.00 43.16 158 SER A O 1
ATOM 1209 N N . LEU A 1 159 ? -12.941 2.759 -27.369 1.00 41.41 159 LEU A N 1
ATOM 1210 C CA . LEU A 1 159 ? -11.978 3.087 -28.427 1.00 41.41 159 LEU A CA 1
ATOM 1211 C C . LEU A 1 159 ? -11.021 4.229 -28.066 1.00 41.41 159 LEU A C 1
ATOM 1213 O O . LEU A 1 159 ? -10.000 4.399 -28.733 1.00 41.41 159 LEU A O 1
ATOM 1217 N N . THR A 1 160 ? -11.305 5.010 -27.023 1.00 44.28 160 THR A N 1
ATOM 1218 C CA . THR A 1 160 ? -10.276 5.864 -26.426 1.00 44.28 160 THR A CA 1
ATOM 1219 C C . THR A 1 160 ? -9.373 4.952 -25.618 1.00 44.28 160 THR A C 1
ATOM 1221 O O . THR A 1 160 ? -9.773 4.552 -24.531 1.00 44.28 160 THR A O 1
ATOM 1224 N N . ARG A 1 161 ? -8.210 4.583 -26.180 1.00 53.38 161 ARG A N 1
ATOM 1225 C CA . ARG A 1 161 ? -7.145 3.799 -25.528 1.00 53.38 161 ARG A CA 1
ATOM 1226 C C . ARG A 1 161 ? -6.856 4.376 -24.138 1.00 53.38 161 ARG A C 1
ATOM 1228 O O . ARG A 1 161 ? -6.064 5.304 -23.998 1.00 53.38 161 ARG A O 1
ATOM 1235 N N . SER A 1 162 ? -7.561 3.895 -23.123 1.00 57.75 162 SER A N 1
ATOM 1236 C CA . SER A 1 162 ? -7.314 4.264 -21.740 1.00 57.75 162 SER A CA 1
ATOM 1237 C C . SER A 1 162 ? -6.109 3.468 -21.278 1.00 57.75 162 SER A C 1
ATOM 1239 O O . SER A 1 162 ? -6.058 2.262 -21.500 1.00 57.75 162 SER A O 1
ATOM 1241 N N . ALA A 1 163 ? -5.140 4.134 -20.655 1.00 60.88 163 ALA A N 1
ATOM 1242 C CA . ALA A 1 163 ? -4.041 3.440 -20.003 1.00 60.88 163 ALA A CA 1
ATOM 1243 C C . ALA A 1 163 ? -4.611 2.408 -19.014 1.00 60.88 163 ALA A C 1
ATOM 1245 O O . ALA A 1 163 ? -5.449 2.757 -18.180 1.00 60.88 163 ALA A O 1
ATOM 1246 N N . ASN A 1 164 ? -4.180 1.150 -19.124 1.00 68.81 164 ASN A N 1
ATOM 1247 C CA . ASN A 1 164 ? -4.611 0.082 -18.223 1.00 68.81 164 ASN A CA 1
ATOM 1248 C C . ASN A 1 164 ? -4.040 0.362 -16.830 1.00 68.81 164 ASN A C 1
ATOM 1250 O O . ASN A 1 164 ? -2.826 0.249 -16.642 1.00 68.81 164 ASN A O 1
ATOM 1254 N N . PHE A 1 165 ? -4.871 0.719 -15.843 1.00 72.56 165 PHE A N 1
ATOM 1255 C CA . PHE A 1 165 ? -4.348 1.094 -14.521 1.00 72.56 165 PHE A CA 1
ATOM 1256 C C . PHE A 1 165 ? -3.858 -0.101 -13.683 1.00 72.56 165 PHE A C 1
ATOM 1258 O O . PHE A 1 165 ? -3.291 0.106 -12.612 1.00 72.56 165 PHE A O 1
ATOM 1265 N N . GLY A 1 166 ? -3.989 -1.333 -14.192 1.00 82.75 166 GLY A N 1
ATOM 1266 C CA . GLY A 1 166 ? -3.296 -2.514 -13.660 1.00 82.75 166 GLY A CA 1
ATOM 1267 C C . GLY A 1 166 ? -1.776 -2.434 -13.846 1.00 82.75 166 GLY A C 1
ATOM 1268 O O . GLY A 1 166 ? -1.003 -3.050 -13.109 1.00 82.75 166 GLY A O 1
ATOM 1269 N N . ARG A 1 167 ? -1.319 -1.588 -14.778 1.00 87.75 167 ARG A N 1
ATOM 1270 C CA . ARG A 1 167 ? 0.085 -1.206 -14.939 1.00 87.75 167 ARG A CA 1
ATOM 1271 C C . ARG A 1 167 ? 0.399 -0.068 -13.968 1.00 87.75 167 ARG A C 1
ATOM 1273 O O . ARG A 1 167 ? 0.140 1.100 -14.250 1.00 87.75 167 ARG A O 1
ATOM 1280 N N . ILE A 1 168 ? 0.974 -0.411 -12.819 1.00 87.56 168 ILE A N 1
ATOM 1281 C CA . ILE A 1 168 ? 1.319 0.548 -11.759 1.00 87.56 168 ILE A CA 1
ATOM 1282 C C . ILE A 1 168 ? 2.418 1.513 -12.213 1.00 87.56 168 ILE A C 1
ATOM 1284 O O . ILE A 1 168 ? 2.346 2.709 -11.929 1.00 87.56 168 ILE A O 1
ATOM 1288 N N . VAL A 1 169 ? 3.428 1.003 -12.922 1.00 88.31 169 VAL A N 1
ATOM 1289 C CA . VAL A 1 169 ? 4.494 1.810 -13.531 1.00 88.31 169 VAL A CA 1
ATOM 1290 C C . VAL A 1 169 ? 4.637 1.411 -14.991 1.00 88.31 169 VAL A C 1
ATOM 1292 O O . VAL A 1 169 ? 4.653 0.227 -15.318 1.00 88.31 169 VAL A O 1
ATOM 1295 N N . SER A 1 170 ? 4.744 2.401 -15.873 1.00 88.25 170 SER A N 1
ATOM 1296 C CA . SER A 1 170 ? 5.058 2.208 -17.290 1.00 88.25 170 SER A CA 1
ATOM 1297 C C . SER A 1 170 ? 6.128 3.212 -17.707 1.00 88.25 170 SER A C 1
ATOM 1299 O O . SER A 1 170 ? 5.966 4.415 -17.500 1.00 88.25 170 SER A O 1
ATOM 1301 N N . PHE A 1 171 ? 7.218 2.717 -18.282 1.00 87.19 171 PHE A N 1
ATOM 1302 C CA . PHE A 1 171 ? 8.290 3.521 -18.850 1.00 87.19 171 PHE A CA 1
ATOM 1303 C C . PHE A 1 171 ? 7.969 3.814 -20.316 1.00 87.19 171 PHE A C 1
ATOM 1305 O O . PHE A 1 171 ? 8.072 2.935 -21.165 1.00 87.19 171 PHE A O 1
ATOM 1312 N N . GLY A 1 172 ? 7.568 5.054 -20.599 1.00 84.12 172 GLY A N 1
ATOM 1313 C CA . GLY A 1 172 ? 7.165 5.493 -21.937 1.00 84.12 172 GLY A CA 1
ATOM 1314 C C . GLY A 1 172 ? 5.649 5.626 -22.088 1.00 84.12 172 GLY A C 1
ATOM 1315 O O . GLY A 1 172 ? 4.866 4.827 -21.570 1.00 84.12 172 GLY A O 1
ATOM 1316 N N . LYS A 1 173 ? 5.221 6.680 -22.788 1.00 83.38 173 LYS A N 1
ATOM 1317 C CA . LYS A 1 173 ? 3.797 6.946 -23.050 1.00 83.38 173 LYS A CA 1
ATOM 1318 C C . LYS A 1 173 ? 3.220 5.946 -24.052 1.00 83.38 173 LYS A C 1
ATOM 1320 O O . LYS A 1 173 ? 2.105 5.469 -23.883 1.00 83.38 173 LYS A O 1
ATOM 1325 N N . ASP A 1 174 ? 4.005 5.636 -25.073 1.00 84.81 174 ASP A N 1
ATOM 1326 C CA . ASP A 1 174 ? 3.746 4.603 -26.069 1.00 84.81 174 ASP A CA 1
ATOM 1327 C C . ASP A 1 174 ? 3.497 3.247 -25.405 1.00 84.81 174 ASP A C 1
ATOM 1329 O O . ASP A 1 174 ? 2.488 2.608 -25.682 1.00 84.81 174 ASP A O 1
ATOM 1333 N N . VAL A 1 175 ? 4.341 2.871 -24.446 1.00 85.69 175 VAL A N 1
ATOM 1334 C CA . VAL A 1 175 ? 4.192 1.647 -23.652 1.00 85.69 175 VAL A CA 1
ATOM 1335 C C . VAL A 1 175 ? 2.939 1.685 -22.771 1.00 85.69 175 VAL A C 1
ATOM 1337 O O . VAL A 1 175 ? 2.212 0.696 -22.681 1.00 85.69 175 VAL A O 1
ATOM 1340 N N . ALA A 1 176 ? 2.660 2.817 -22.118 1.00 84.00 176 ALA A N 1
ATOM 1341 C CA . ALA A 1 176 ? 1.493 2.959 -21.247 1.00 84.00 176 ALA A CA 1
ATOM 1342 C C . ALA A 1 176 ? 0.160 2.792 -22.004 1.00 84.00 176 ALA A C 1
ATOM 1344 O O . ALA A 1 176 ? -0.795 2.252 -21.446 1.00 84.00 176 ALA A O 1
ATOM 1345 N N . GLU A 1 177 ? 0.103 3.230 -23.267 1.00 82.75 177 GLU A N 1
ATOM 1346 C CA . GLU A 1 177 ? -1.090 3.189 -24.128 1.00 82.75 177 GLU A CA 1
ATOM 1347 C C . GLU A 1 177 ? -1.131 1.968 -25.073 1.00 82.75 177 GLU A C 1
ATOM 1349 O O . GLU A 1 177 ? -2.161 1.718 -25.709 1.00 82.75 177 GLU A O 1
ATOM 1354 N N . ALA A 1 178 ? -0.036 1.208 -25.188 1.00 82.94 178 ALA A N 1
ATOM 1355 C CA . ALA A 1 178 ? 0.056 0.034 -26.053 1.00 82.94 178 ALA A CA 1
ATOM 1356 C C . ALA A 1 178 ? -0.745 -1.165 -25.505 1.00 82.94 178 ALA A C 1
ATOM 1358 O O . ALA A 1 178 ? -0.794 -1.380 -24.286 1.00 82.94 178 ALA A O 1
ATOM 1359 N N . PRO A 1 179 ? -1.350 -1.996 -26.373 1.00 82.94 179 PRO A N 1
ATOM 1360 C CA . PRO A 1 179 ? -1.889 -3.289 -25.958 1.00 82.94 179 PRO A CA 1
ATOM 1361 C C . PRO A 1 179 ? -0.750 -4.205 -25.485 1.00 82.94 179 PRO A C 1
ATOM 1363 O O . PRO A 1 179 ? 0.381 -4.072 -25.942 1.00 82.94 179 PRO A O 1
ATOM 1366 N N . SER A 1 180 ? -1.033 -5.133 -24.570 1.00 81.50 180 SER A N 1
ATOM 1367 C CA . SER A 1 180 ? -0.011 -6.018 -23.977 1.00 81.50 180 SER A CA 1
ATOM 1368 C C . SER A 1 180 ? 0.814 -6.790 -25.006 1.00 81.50 180 SER A C 1
ATOM 1370 O O . SER A 1 180 ? 2.019 -6.928 -24.827 1.00 81.50 180 SER A O 1
ATOM 1372 N N . ASN A 1 181 ? 0.182 -7.228 -26.097 1.00 82.75 181 ASN A N 1
ATOM 1373 C CA . ASN A 1 181 ? 0.824 -7.969 -27.185 1.00 82.75 181 ASN A CA 1
ATOM 1374 C C . ASN A 1 181 ? 1.951 -7.191 -27.883 1.00 82.75 181 ASN A C 1
ATOM 1376 O O . ASN A 1 181 ? 2.845 -7.814 -28.444 1.00 82.75 181 ASN A O 1
ATOM 1380 N N . ASP A 1 182 ? 1.913 -5.857 -27.842 1.00 82.88 182 ASP A N 1
ATOM 1381 C CA . ASP A 1 182 ? 2.903 -4.994 -28.496 1.00 82.88 182 ASP A CA 1
ATOM 1382 C C . ASP A 1 182 ? 4.037 -4.586 -27.529 1.00 82.88 182 ASP A C 1
ATOM 1384 O O . ASP A 1 182 ? 4.939 -3.826 -27.892 1.00 82.88 182 ASP A O 1
ATOM 1388 N N . ILE A 1 183 ? 3.999 -5.053 -26.274 1.00 84.00 183 ILE A N 1
ATOM 1389 C CA . ILE A 1 183 ? 4.972 -4.697 -25.238 1.00 84.00 183 ILE A CA 1
ATOM 1390 C C . ILE A 1 183 ? 5.973 -5.839 -25.067 1.00 84.00 183 ILE A C 1
ATOM 1392 O O . ILE A 1 183 ? 5.776 -6.748 -24.263 1.00 84.00 183 ILE A O 1
ATOM 1396 N N . ASP A 1 184 ? 7.107 -5.740 -25.760 1.00 82.00 184 ASP A N 1
ATOM 1397 C CA . ASP A 1 184 ? 8.235 -6.642 -25.508 1.00 82.00 184 ASP A CA 1
ATOM 1398 C C . ASP A 1 184 ? 8.853 -6.346 -24.139 1.00 82.00 184 ASP A C 1
ATOM 1400 O O . ASP A 1 184 ? 9.404 -5.260 -23.942 1.00 82.00 184 ASP A O 1
ATOM 1404 N N . ARG A 1 185 ? 8.768 -7.298 -23.205 1.00 83.69 185 ARG A N 1
ATOM 1405 C CA . ARG A 1 185 ? 9.326 -7.190 -21.849 1.00 83.69 185 ARG A CA 1
ATOM 1406 C C . ARG A 1 185 ? 10.564 -8.067 -21.741 1.00 83.69 185 ARG A C 1
ATOM 1408 O O . ARG A 1 185 ? 10.475 -9.281 -21.921 1.00 83.69 185 ARG A O 1
ATOM 1415 N N . ILE A 1 186 ? 11.703 -7.463 -21.423 1.00 83.38 186 ILE A N 1
ATOM 1416 C CA . ILE A 1 186 ? 12.946 -8.197 -21.169 1.00 83.38 186 ILE A CA 1
ATOM 1417 C C . ILE A 1 186 ? 13.088 -8.371 -19.659 1.00 83.38 186 ILE A C 1
ATOM 1419 O O . ILE A 1 186 ? 13.106 -7.381 -18.934 1.00 83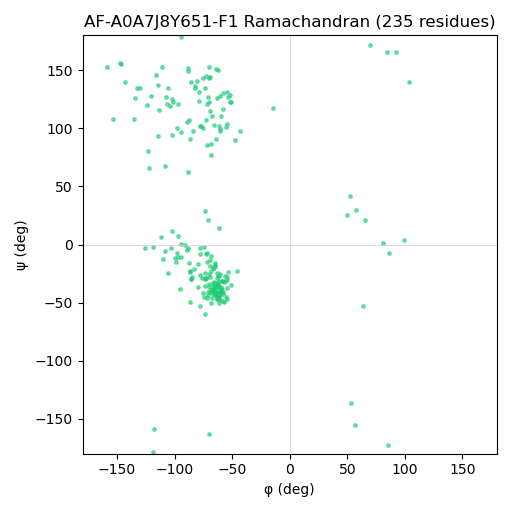.38 186 ILE A O 1
ATOM 1423 N N . ASP A 1 187 ? 13.162 -9.616 -19.181 1.00 84.81 187 ASP A N 1
ATOM 1424 C CA . ASP A 1 187 ? 13.271 -9.900 -17.746 1.00 84.81 187 ASP A CA 1
ATOM 1425 C C . ASP A 1 187 ? 14.570 -9.325 -17.158 1.00 84.81 187 ASP A C 1
ATOM 1427 O O . ASP A 1 187 ? 15.671 -9.606 -17.637 1.00 84.81 187 ASP A O 1
ATOM 1431 N N . PHE A 1 188 ? 14.433 -8.524 -16.101 1.00 84.25 188 PHE A N 1
ATOM 1432 C CA . PHE A 1 188 ? 15.546 -7.843 -15.444 1.00 84.25 188 PHE A CA 1
ATOM 1433 C C . PHE A 1 188 ? 16.209 -8.696 -14.355 1.00 84.25 188 PHE A C 1
ATOM 1435 O O . PHE A 1 188 ? 17.333 -8.394 -13.962 1.00 84.25 188 PHE A O 1
ATOM 1442 N N . LYS A 1 189 ? 15.580 -9.781 -13.879 1.00 80.94 189 LYS A N 1
ATOM 1443 C CA . LYS A 1 189 ? 16.083 -10.583 -12.741 1.00 80.94 189 LYS A CA 1
ATOM 1444 C C . LYS A 1 189 ? 17.476 -11.174 -12.956 1.00 80.94 189 LYS A C 1
ATOM 1446 O O . LYS A 1 189 ? 18.223 -11.358 -12.000 1.00 80.94 189 LYS A O 1
ATOM 1451 N N . GLY A 1 190 ? 17.816 -11.489 -14.205 1.00 75.25 190 GLY A N 1
ATOM 1452 C CA . GLY A 1 190 ? 19.126 -12.017 -14.592 1.00 75.25 190 GLY A CA 1
ATOM 1453 C C . GLY A 1 190 ? 20.148 -10.947 -14.982 1.00 75.25 190 GLY A C 1
ATOM 1454 O O . GLY A 1 190 ? 21.270 -11.292 -15.355 1.00 75.25 190 GLY A O 1
ATOM 1455 N N . ALA A 1 191 ? 19.781 -9.664 -14.949 1.00 80.12 191 ALA A N 1
ATOM 1456 C CA . ALA A 1 191 ? 20.656 -8.595 -15.400 1.00 80.12 191 ALA A CA 1
ATOM 1457 C C . ALA A 1 191 ? 21.816 -8.385 -14.421 1.00 80.12 191 ALA A C 1
ATOM 1459 O O . ALA A 1 191 ? 21.632 -8.167 -13.222 1.00 80.12 191 ALA A O 1
ATOM 1460 N N . VAL A 1 192 ? 23.041 -8.417 -14.946 1.00 76.94 192 VAL A N 1
ATOM 1461 C CA . VAL A 1 192 ? 24.234 -8.094 -14.164 1.00 76.94 192 VAL A CA 1
ATOM 1462 C C . VAL A 1 192 ? 24.218 -6.596 -13.876 1.00 76.94 192 VAL A C 1
ATOM 1464 O O . VAL A 1 192 ? 24.197 -5.783 -14.800 1.00 76.94 192 VAL A O 1
ATOM 1467 N N . LYS A 1 193 ? 24.262 -6.225 -12.590 1.00 74.75 193 LYS A N 1
ATOM 1468 C CA . LYS A 1 193 ? 24.453 -4.834 -12.159 1.00 74.75 193 LYS A CA 1
ATOM 1469 C C . LYS A 1 193 ? 25.806 -4.354 -12.693 1.00 74.75 193 LYS A C 1
ATOM 1471 O O . LYS A 1 193 ? 26.852 -4.713 -12.157 1.00 74.75 193 LYS A O 1
ATOM 1476 N N . GLY A 1 194 ? 25.768 -3.650 -13.823 1.00 66.81 194 GLY A N 1
ATOM 1477 C CA . GLY A 1 194 ? 26.946 -3.263 -14.598 1.00 66.81 194 GLY A CA 1
ATOM 1478 C C . GLY A 1 194 ? 27.809 -2.207 -13.910 1.00 66.81 194 GLY A C 1
ATOM 1479 O O . GLY A 1 194 ? 27.700 -1.960 -12.708 1.00 66.81 194 GLY A O 1
ATOM 1480 N N . HIS A 1 195 ? 28.679 -1.555 -14.684 1.00 63.56 195 HIS A N 1
ATOM 1481 C CA . HIS A 1 195 ? 29.588 -0.545 -14.146 1.00 63.56 195 HIS A CA 1
ATOM 1482 C C . HIS A 1 195 ? 28.839 0.558 -13.389 1.00 63.56 195 HIS A C 1
ATOM 1484 O O . HIS A 1 195 ? 27.858 1.137 -13.865 1.00 63.56 195 HIS A O 1
ATOM 1490 N N . ARG A 1 196 ? 29.333 0.834 -12.182 1.00 63.81 196 ARG A N 1
ATOM 1491 C CA . ARG A 1 196 ? 28.925 1.981 -11.379 1.00 63.81 196 ARG A CA 1
ATOM 1492 C C . ARG A 1 196 ? 29.714 3.181 -11.879 1.00 63.81 196 ARG A C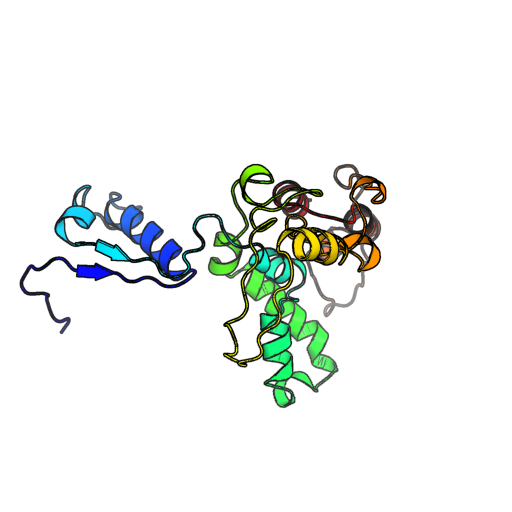 1
ATOM 1494 O O . ARG A 1 196 ? 30.917 3.066 -12.109 1.00 63.81 196 ARG A O 1
ATOM 1501 N N . ALA A 1 197 ? 29.061 4.326 -12.034 1.00 57.75 197 ALA A N 1
ATOM 1502 C CA . ALA A 1 197 ? 29.777 5.580 -12.211 1.00 57.75 197 ALA A CA 1
ATOM 1503 C C . ALA A 1 197 ? 30.492 5.904 -10.887 1.00 57.75 197 ALA A C 1
ATOM 1505 O O . ALA A 1 197 ? 29.929 6.543 -10.002 1.00 57.75 197 ALA A O 1
ATOM 1506 N N . GLU A 1 198 ? 31.705 5.383 -10.696 1.00 49.38 198 GLU A N 1
ATOM 1507 C CA . GLU A 1 198 ? 32.559 5.742 -9.566 1.00 49.38 198 GLU A CA 1
ATOM 1508 C C . GLU A 1 198 ? 33.088 7.161 -9.774 1.00 49.38 198 GLU A C 1
ATOM 1510 O O . GLU A 1 198 ? 34.184 7.369 -10.291 1.00 49.38 198 GLU A O 1
ATOM 1515 N N . ASN A 1 199 ? 32.308 8.159 -9.369 1.00 50.25 199 ASN A N 1
ATOM 1516 C CA . ASN A 1 199 ? 32.799 9.524 -9.320 1.00 50.25 199 ASN A CA 1
ATOM 1517 C C . ASN A 1 199 ? 33.456 9.753 -7.947 1.00 50.25 199 ASN A C 1
ATOM 1519 O O . ASN A 1 199 ? 32.794 9.789 -6.911 1.00 50.25 199 ASN A O 1
ATOM 1523 N N . ARG A 1 200 ? 34.795 9.833 -7.925 1.00 45.66 200 ARG A N 1
ATOM 1524 C CA . ARG A 1 200 ? 35.650 9.953 -6.721 1.00 45.66 200 ARG A CA 1
ATOM 1525 C C . ARG A 1 200 ? 35.614 11.338 -6.056 1.00 45.66 200 ARG A C 1
ATOM 1527 O O . ARG A 1 200 ? 36.585 11.753 -5.424 1.00 45.66 200 ARG A O 1
ATOM 1534 N N . THR A 1 201 ? 34.514 12.067 -6.167 1.00 48.22 201 THR A N 1
ATOM 1535 C CA . THR A 1 201 ? 34.342 13.354 -5.496 1.00 48.22 201 THR A CA 1
ATOM 1536 C C . THR A 1 201 ? 33.478 13.158 -4.260 1.00 48.22 201 THR A C 1
ATOM 1538 O O . THR A 1 201 ? 32.346 12.699 -4.339 1.00 48.22 201 THR A O 1
ATOM 1541 N N . CYS A 1 202 ? 34.007 13.535 -3.091 1.00 46.31 202 CYS A N 1
ATOM 1542 C CA . CYS A 1 202 ? 33.405 13.407 -1.749 1.00 46.31 202 CYS A CA 1
ATOM 1543 C C . CYS A 1 202 ? 32.068 14.181 -1.557 1.00 46.31 202 CYS A C 1
ATOM 1545 O O . CYS A 1 202 ? 31.613 14.410 -0.440 1.00 46.31 202 CYS A O 1
ATOM 1547 N N . ARG A 1 203 ? 31.447 14.626 -2.654 1.00 49.38 203 ARG A N 1
ATOM 1548 C CA . ARG A 1 203 ? 30.158 15.319 -2.738 1.00 49.38 203 ARG A CA 1
ATOM 1549 C C . ARG A 1 203 ? 29.109 14.561 -3.555 1.00 49.38 203 ARG A C 1
ATOM 1551 O O . ARG A 1 203 ? 27.989 15.056 -3.655 1.00 49.38 203 ARG A O 1
ATOM 1558 N N . ASP A 1 204 ? 29.453 13.410 -4.133 1.00 44.81 204 ASP A N 1
ATOM 1559 C CA . ASP A 1 204 ? 28.579 12.748 -5.094 1.00 44.81 204 ASP A CA 1
ATOM 1560 C C . ASP A 1 204 ? 27.526 11.827 -4.470 1.00 44.81 204 ASP A C 1
ATOM 1562 O O . ASP A 1 204 ? 27.716 11.111 -3.484 1.00 44.81 204 ASP A O 1
ATOM 1566 N N . LEU A 1 205 ? 26.359 11.946 -5.092 1.00 50.69 205 LEU A N 1
ATOM 1567 C CA . LEU A 1 205 ? 25.038 11.509 -4.701 1.00 50.69 205 LEU A CA 1
ATOM 1568 C C . LEU A 1 205 ? 24.894 9.975 -4.639 1.00 50.69 205 LEU A C 1
ATOM 1570 O O . LEU A 1 205 ? 24.657 9.333 -5.655 1.00 50.69 205 LEU A O 1
ATOM 1574 N N . TRP A 1 206 ? 24.901 9.372 -3.447 1.00 44.19 206 TRP A N 1
ATOM 1575 C CA . TRP A 1 206 ? 24.433 7.984 -3.292 1.00 44.19 206 TRP A CA 1
ATOM 1576 C C . TRP A 1 206 ? 22.897 7.929 -3.294 1.00 44.19 206 TRP A C 1
ATOM 1578 O O . TRP A 1 206 ? 22.256 8.266 -2.292 1.00 44.19 206 TRP A O 1
ATOM 1588 N N . ALA A 1 207 ? 22.325 7.521 -4.428 1.00 58.41 207 ALA A N 1
ATOM 1589 C CA . ALA A 1 207 ? 20.955 7.016 -4.557 1.00 58.41 207 ALA A CA 1
ATOM 1590 C C . ALA A 1 207 ? 21.006 5.511 -4.874 1.00 58.41 207 ALA A C 1
ATOM 1592 O O . ALA A 1 207 ? 21.977 5.062 -5.483 1.00 58.41 207 ALA A O 1
ATOM 1593 N N . GLU A 1 208 ? 19.982 4.734 -4.513 1.00 58.56 208 GLU A N 1
ATOM 1594 C CA . GLU A 1 208 ? 19.926 3.275 -4.756 1.00 58.56 208 GLU A CA 1
ATOM 1595 C C . GLU A 1 208 ? 20.142 2.898 -6.234 1.00 58.56 208 GLU A C 1
ATOM 1597 O O . GLU A 1 208 ? 20.798 1.901 -6.534 1.00 58.56 208 GLU A O 1
ATOM 1602 N N . TYR A 1 209 ? 19.739 3.775 -7.160 1.00 61.03 209 TYR A N 1
ATOM 1603 C CA . TYR A 1 209 ? 20.014 3.667 -8.598 1.00 61.03 209 TYR A CA 1
ATOM 1604 C C . TYR A 1 209 ? 21.510 3.570 -8.951 1.00 61.03 209 TYR A C 1
ATOM 1606 O O . TYR A 1 209 ? 21.885 2.878 -9.895 1.00 61.03 209 TYR A O 1
ATOM 1614 N N . HIS A 1 210 ? 22.399 4.185 -8.163 1.00 59.62 210 HIS A N 1
ATOM 1615 C CA . HIS A 1 210 ? 23.850 4.041 -8.350 1.00 59.62 210 HIS A CA 1
ATOM 1616 C C . HIS A 1 210 ? 24.338 2.634 -7.966 1.00 59.62 210 HIS A C 1
ATOM 1618 O O . HIS A 1 210 ? 25.353 2.169 -8.486 1.00 59.62 210 HIS A O 1
ATOM 1624 N N . GLY A 1 211 ? 23.610 1.935 -7.087 1.00 63.59 211 GLY A N 1
ATOM 1625 C CA . GLY A 1 211 ? 23.860 0.540 -6.728 1.00 63.59 211 GLY A CA 1
ATOM 1626 C C . GLY A 1 211 ? 23.458 -0.452 -7.825 1.00 63.59 211 GLY A C 1
ATOM 1627 O O . GLY A 1 211 ? 24.104 -1.495 -7.945 1.00 63.59 211 GLY A O 1
ATOM 1628 N N . MET A 1 212 ? 22.452 -0.113 -8.643 1.00 71.62 212 MET A N 1
ATOM 1629 C CA . MET A 1 212 ? 21.989 -0.916 -9.788 1.00 71.62 212 MET A CA 1
ATOM 1630 C C . MET A 1 212 ? 22.946 -0.869 -10.991 1.00 71.62 212 MET A C 1
ATOM 1632 O O . MET A 1 212 ? 22.976 -1.806 -11.788 1.00 71.62 212 MET A O 1
ATOM 1636 N N . GLY A 1 213 ? 23.752 0.190 -11.116 1.00 75.25 213 GLY A N 1
ATOM 1637 C CA . GLY A 1 213 ? 24.625 0.396 -12.275 1.00 75.25 213 GLY A CA 1
ATOM 1638 C C . GLY A 1 213 ? 23.844 0.734 -13.552 1.00 75.25 213 GLY A C 1
ATOM 1639 O O . GLY A 1 213 ? 22.611 0.672 -13.591 1.00 75.25 213 GLY A O 1
ATOM 1640 N N . PHE A 1 214 ? 24.565 1.108 -14.612 1.00 79.12 214 PHE A N 1
ATOM 1641 C CA . PHE A 1 214 ? 23.934 1.504 -15.879 1.00 79.12 214 PHE A CA 1
ATOM 1642 C C . PHE A 1 214 ? 23.146 0.349 -16.511 1.00 79.12 214 PHE A C 1
ATOM 1644 O O . PHE A 1 214 ? 21.979 0.514 -16.853 1.00 79.12 214 PHE A O 1
ATOM 1651 N N . GLU A 1 215 ? 23.748 -0.842 -16.572 1.00 81.69 215 GLU A N 1
ATOM 1652 C CA . GLU A 1 215 ? 23.104 -2.035 -17.140 1.00 81.69 215 GLU A CA 1
ATOM 1653 C C . GLU A 1 215 ? 21.884 -2.491 -16.329 1.00 81.69 215 GLU A C 1
ATOM 1655 O O . GLU A 1 215 ? 20.876 -2.880 -16.910 1.00 81.69 215 GLU A O 1
ATOM 1660 N N . GLY A 1 216 ? 21.922 -2.383 -14.994 1.00 83.38 216 GLY A N 1
ATOM 1661 C CA . GLY A 1 216 ? 20.768 -2.721 -14.156 1.00 83.38 216 GLY A CA 1
ATOM 1662 C C . GLY A 1 216 ? 19.624 -1.720 -14.320 1.00 83.38 216 GLY A C 1
ATOM 1663 O O . GLY A 1 216 ? 18.467 -2.113 -14.433 1.00 83.38 216 GLY A O 1
ATOM 1664 N N . THR A 1 217 ? 19.943 -0.425 -14.403 1.00 82.75 217 THR A N 1
ATOM 1665 C CA . THR A 1 217 ? 18.947 0.621 -14.694 1.00 82.75 217 THR A CA 1
ATOM 1666 C C . THR A 1 217 ? 18.321 0.420 -16.070 1.00 82.75 217 THR A C 1
ATOM 1668 O O . THR A 1 217 ? 17.104 0.520 -16.217 1.00 82.75 217 THR A O 1
ATOM 1671 N N . LYS A 1 218 ? 19.144 0.092 -17.070 1.00 85.94 218 LYS A N 1
ATOM 1672 C CA . LYS A 1 218 ? 18.681 -0.203 -18.421 1.00 85.94 218 LYS A CA 1
ATOM 1673 C C . LYS A 1 218 ? 17.771 -1.432 -18.442 1.00 85.94 218 LYS A C 1
ATOM 1675 O O . LYS A 1 218 ? 16.686 -1.343 -18.994 1.00 85.94 218 LYS A O 1
ATOM 1680 N N . ALA A 1 219 ? 18.144 -2.520 -17.770 1.00 87.94 219 ALA A N 1
ATOM 1681 C CA . ALA A 1 219 ? 17.309 -3.718 -17.678 1.00 87.94 219 ALA A CA 1
ATOM 1682 C C . ALA A 1 219 ? 15.943 -3.437 -17.028 1.00 87.94 219 ALA A C 1
ATOM 1684 O O . ALA A 1 219 ? 14.914 -3.900 -17.512 1.00 87.94 219 ALA A O 1
ATOM 1685 N N . VAL A 1 220 ? 15.914 -2.620 -15.970 1.00 87.69 220 VAL A N 1
ATOM 1686 C CA . VAL A 1 220 ? 14.664 -2.196 -15.323 1.00 87.69 220 VAL A CA 1
ATOM 1687 C C . VAL A 1 220 ? 13.798 -1.344 -16.254 1.00 87.69 220 VAL A C 1
ATOM 1689 O O . VAL A 1 220 ? 12.578 -1.522 -16.286 1.00 87.69 220 VAL A O 1
ATOM 1692 N N . ALA A 1 221 ? 14.399 -0.452 -17.040 1.00 87.44 221 ALA A N 1
ATOM 1693 C CA . ALA A 1 221 ? 13.672 0.321 -18.044 1.00 87.44 221 ALA A CA 1
ATOM 1694 C C . ALA A 1 221 ? 13.158 -0.567 -19.197 1.00 87.44 221 ALA A C 1
ATOM 1696 O O . ALA A 1 221 ? 12.013 -0.417 -19.621 1.00 87.44 221 ALA A O 1
ATOM 1697 N N . ASP A 1 222 ? 13.960 -1.537 -19.645 1.00 88.81 222 ASP A N 1
ATOM 1698 C CA . ASP A 1 222 ? 13.651 -2.468 -20.741 1.00 88.81 222 ASP A CA 1
ATOM 1699 C C . ASP A 1 222 ? 12.581 -3.515 -20.366 1.00 88.81 222 ASP A C 1
ATOM 1701 O O . ASP A 1 222 ? 11.960 -4.121 -21.244 1.00 88.81 222 ASP A O 1
ATOM 1705 N N . TYR A 1 223 ? 12.281 -3.689 -19.074 1.00 88.19 223 TYR A N 1
ATOM 1706 C CA . TYR A 1 223 ? 11.093 -4.425 -18.624 1.00 88.19 223 TYR A CA 1
ATOM 1707 C C . TYR A 1 223 ? 9.782 -3.678 -18.924 1.00 88.19 223 TYR A C 1
ATOM 1709 O O . TYR A 1 223 ? 8.711 -4.291 -18.950 1.00 88.19 223 TYR A O 1
ATOM 1717 N N . LYS A 1 224 ? 9.866 -2.363 -19.185 1.00 89.62 224 LYS A N 1
ATOM 1718 C CA . LYS A 1 224 ? 8.816 -1.440 -19.652 1.00 89.62 224 LYS A CA 1
ATOM 1719 C C . LYS A 1 224 ? 7.630 -1.219 -18.715 1.00 89.62 224 LYS A C 1
ATOM 1721 O O . LYS A 1 224 ? 7.296 -0.073 -18.432 1.00 89.62 224 LYS A O 1
ATOM 1726 N N . THR A 1 225 ? 6.969 -2.272 -18.244 1.00 90.12 225 THR A N 1
ATOM 1727 C CA . THR A 1 225 ? 5.730 -2.190 -17.455 1.00 90.12 225 THR A CA 1
ATOM 1728 C C . THR A 1 225 ? 5.776 -3.078 -16.222 1.00 90.12 225 THR A C 1
ATOM 1730 O O . THR A 1 225 ? 6.150 -4.249 -16.291 1.00 90.12 225 THR A O 1
ATOM 1733 N N . TYR A 1 226 ? 5.347 -2.509 -15.098 1.00 90.56 226 TYR A N 1
ATOM 1734 C CA . TYR A 1 226 ? 5.306 -3.164 -13.799 1.00 90.56 226 TYR A CA 1
ATOM 1735 C C . TYR A 1 226 ? 3.877 -3.191 -13.265 1.00 90.56 226 TYR A C 1
ATOM 1737 O O . TYR A 1 226 ? 3.199 -2.164 -13.176 1.00 90.56 226 TYR A O 1
ATOM 1745 N N . THR A 1 227 ? 3.452 -4.388 -12.895 1.00 91.75 227 THR A N 1
ATOM 1746 C CA . THR A 1 227 ? 2.210 -4.706 -12.186 1.00 91.75 227 THR A CA 1
ATOM 1747 C C . THR A 1 227 ? 2.466 -4.789 -10.678 1.00 91.75 227 THR A C 1
ATOM 1749 O O . THR A 1 227 ? 3.602 -4.638 -10.222 1.00 91.75 227 THR A O 1
ATOM 1752 N N . ALA A 1 228 ? 1.429 -5.041 -9.878 1.00 89.94 228 ALA A N 1
ATOM 1753 C CA . ALA A 1 228 ? 1.583 -5.202 -8.430 1.00 89.94 228 ALA A CA 1
ATOM 1754 C C . ALA A 1 228 ? 2.462 -6.394 -8.025 1.00 89.94 228 ALA A C 1
ATOM 1756 O O . ALA A 1 228 ? 3.050 -6.362 -6.948 1.00 89.94 228 ALA A O 1
ATOM 1757 N N . GLU A 1 229 ? 2.556 -7.442 -8.843 1.00 88.50 229 GLU A N 1
ATOM 1758 C CA . GLU A 1 229 ? 3.447 -8.572 -8.569 1.00 88.50 229 GLU A CA 1
ATOM 1759 C C . GLU A 1 229 ? 4.905 -8.242 -8.915 1.00 88.50 229 GLU A C 1
ATOM 1761 O O . GLU A 1 229 ? 5.792 -8.314 -8.064 1.00 88.50 229 GLU A O 1
ATOM 1766 N N . SER A 1 230 ? 5.143 -7.772 -10.139 1.00 89.06 230 SER A N 1
ATOM 1767 C CA . SER A 1 230 ? 6.496 -7.463 -10.630 1.00 89.06 230 SER A CA 1
ATOM 1768 C C . SER A 1 230 ? 7.145 -6.255 -9.944 1.00 89.06 230 SER A C 1
ATOM 1770 O O . SER A 1 230 ? 8.371 -6.165 -9.888 1.00 89.06 230 SER A O 1
ATOM 1772 N N . ILE A 1 231 ? 6.361 -5.338 -9.365 1.00 87.88 231 ILE A N 1
ATOM 1773 C CA . ILE A 1 231 ? 6.918 -4.210 -8.606 1.00 87.88 231 ILE A CA 1
ATOM 1774 C C . ILE A 1 231 ? 7.633 -4.666 -7.330 1.00 87.88 231 ILE A C 1
ATOM 1776 O O . ILE A 1 231 ? 8.624 -4.061 -6.940 1.00 87.88 231 ILE A O 1
ATOM 1780 N N . VAL A 1 232 ? 7.173 -5.742 -6.684 1.00 84.38 232 VAL A N 1
ATOM 1781 C CA . VAL A 1 232 ? 7.837 -6.281 -5.488 1.00 84.38 232 VAL A CA 1
ATOM 1782 C C . VAL A 1 232 ? 9.204 -6.845 -5.865 1.00 84.38 232 VAL A C 1
ATOM 1784 O O . VAL A 1 232 ? 10.180 -6.650 -5.148 1.00 84.38 232 VAL A O 1
ATOM 1787 N N . GLU A 1 233 ? 9.291 -7.483 -7.029 1.00 85.94 233 GLU A N 1
ATOM 1788 C CA . GLU A 1 233 ? 10.544 -8.010 -7.569 1.00 85.94 233 GLU A CA 1
ATOM 1789 C C . GLU A 1 233 ? 11.520 -6.883 -7.922 1.00 85.94 233 GLU A C 1
ATOM 1791 O O . GLU A 1 233 ? 12.708 -6.998 -7.630 1.00 85.94 233 GLU A O 1
ATOM 1796 N N . LEU A 1 234 ? 11.018 -5.765 -8.458 1.00 85.88 234 LEU A N 1
ATOM 1797 C CA . LEU A 1 234 ? 11.816 -4.559 -8.689 1.00 85.88 234 LEU A CA 1
ATOM 1798 C C . LEU A 1 234 ? 12.393 -3.991 -7.386 1.00 85.88 234 LEU A C 1
ATOM 1800 O O . LEU A 1 234 ? 13.553 -3.596 -7.353 1.00 85.88 234 LEU A O 1
ATOM 1804 N N . LEU A 1 235 ? 11.604 -3.965 -6.308 1.00 80.69 235 LEU A N 1
ATOM 1805 C CA . LEU A 1 235 ? 12.057 -3.481 -4.999 1.00 80.69 235 LEU A CA 1
ATOM 1806 C C . LEU A 1 235 ? 13.133 -4.379 -4.364 1.00 80.69 235 LEU A C 1
ATOM 1808 O O . LEU A 1 235 ? 13.860 -3.929 -3.481 1.00 80.69 235 LEU A O 1
ATOM 1812 N N . HIS A 1 236 ? 13.237 -5.637 -4.797 1.00 80.69 236 HIS A N 1
ATOM 1813 C CA . HIS A 1 236 ? 14.257 -6.581 -4.339 1.00 80.69 236 HIS A CA 1
ATOM 1814 C C . HIS A 1 236 ? 15.508 -6.637 -5.225 1.00 80.69 236 HIS A C 1
ATOM 1816 O O . HIS A 1 236 ? 16.482 -7.272 -4.817 1.00 80.69 236 HIS A O 1
ATOM 1822 N N . PHE A 1 237 ? 15.480 -6.019 -6.410 1.00 76.94 237 PHE A N 1
ATOM 1823 C CA . PHE A 1 237 ? 16.531 -6.138 -7.420 1.00 76.94 237 PHE A CA 1
ATOM 1824 C C . PHE A 1 237 ? 17.833 -5.444 -7.027 1.00 76.94 237 PHE A C 1
ATOM 1826 O O . PHE A 1 237 ? 18.847 -6.162 -6.912 1.00 76.94 237 PHE A O 1
#

Sequence (237 aa):
MVATSGGQKVVIIPHSAGALFFLHFMKWVEAPPPIGGGGGPYWCSKHIKAVVNIAAPFLGVPKAIPLFLSAESKDISLVRAIAPGFLENDIFQPQMLQHVMRLSHSWDSTVSMIPRGGDTIWGSLDWSPEEGYSCDQKREMKNSTRVTNPARAKSAISLTRSANFGRIVSFGKDVAEAPSNDIDRIDFKGAVKGHRAENRTCRDLWAEYHGMGFEGTKAVADYKTYTAESIVELLHF

pLDDT: mean 73.51, std 18.93, range [35.38, 96.62]

Solvent-accessible surface area (backbone atoms only — not comparable to full-atom values): 13944 Å² total; per-residue (Å²): 133,82,86,72,65,84,87,54,51,43,75,45,71,32,52,30,69,47,31,58,56,49,54,50,48,61,52,34,33,30,29,57,67,92,85,24,66,50,56,34,90,53,37,60,76,68,47,45,68,49,76,52,69,40,75,52,48,88,46,23,41,65,71,33,49,42,29,54,74,70,46,63,26,74,70,48,55,47,52,54,67,74,41,52,92,82,60,72,55,75,84,46,49,69,58,48,52,51,52,50,31,55,48,37,68,68,31,61,75,42,63,68,20,46,57,51,67,27,39,86,60,45,11,35,74,85,41,32,78,61,65,91,61,78,79,74,71,74,80,72,88,68,92,70,96,69,94,69,64,74,73,58,56,58,63,59,59,73,65,57,74,65,60,45,70,4,39,61,44,53,58,51,71,68,60,40,54,46,59,61,93,78,57,79,61,45,82,41,91,80,48,63,59,37,70,53,89,80,66,94,49,102,82,65,82,88,49,74,67,58,73,31,10,57,47,26,50,48,30,57,49,46,29,32,62,27,27,43,48,56,44,55,54,60,77,70,106

Organism: Gossypium aridum (NCBI:txid34290)

Foldseek 3Di:
DDDDPPQDADEAEAEELSVVVVVVLLVQCQDPPPRHVHCHVCNCVRRHDYYHYHNYLQQADLQLLCCQPQVDGPVVVVVCVVCVPVQVPPVCNVVVSLVSNVVSNVPPSSVSRQGHDWCVQANDLAAGPCVVPDPPPPPPPDDDDDDDPPVVVVVVVVPPQDQHRLFSDFQDPCLRSDRPVVQDAQALLPWDLDDQPPDVDPPDDDDVVSVSHPRSVVNVVSRGTDGSVVSVVVVVD

InterPro domains:
  IPR003386 Lecithin:cholesterol/phospholipid:diacylglycerol acyltransferase [PF02450] (5-148)
  IPR029058 Alpha/Beta hydrolase fold [G3DSA:3.40.50.1820] (1-105)
  IPR029058 Alpha/Beta hydrolase fold [SSF53474] (4-126)

Radius of gyration: 23.54 Å; Cα contacts (8 Å, |Δi|>4): 280; chains: 1; bounding box: 69×42×61 Å

Secondary structure (DSSP, 8-state):
-PPP-TTPPEEE--BTTHHHHHHHHHHHHHSPTTTS----TTHHHHHEEEE--BS--TT--TTHHHHHHTS--HHHHHHHHH-HHHH--TTTHHHHHHHHHHHHHH-HHHHTTS--SHHHHH--SS--TTTT-----------------HHHHHHHHTTS----TT-SEESSHHHHHS-GGG------TT-----------TT----HHHHHHHHHHHHHHHT-EE-TTHHHHHHH-